Protein AF-A0A9D8S297-F1 (afdb_monomer)

Sequence (213 aa):
MMEKSSNSVKRVQWLDVAKFFGIFAIYLGHFADAAGWGHYFVFAFHVPLFFFISGCTEALNQDGILVSLYKKIKNIFIPYVVFAIAVIIVHTINTNAAQDTVKEYLLSAVQGAIRLQFFAGSLWFLTCLFVVSIVFTLIKKMKYKILILGVSLFFYTIAETYFNGDPMGIFNVDSAMYYLIYYALGYLLFEKIDLLLSHKGFFSRSVLILGGV

Nearest PDB structures (foldseek):
  7unh-assembly1_A  TM=2.473E-01  e=1.641E+00  synthetic construct
  8ub3-assembly1_A  TM=2.116E-01  e=9.170E+00  synthetic construct

Structure (mmCIF, N/CA/C/O backbone):
data_AF-A0A9D8S297-F1
#
_entry.id   AF-A0A9D8S297-F1
#
loop_
_atom_site.group_PDB
_atom_site.id
_atom_site.type_symbol
_atom_site.label_atom_id
_atom_site.label_alt_id
_atom_site.label_comp_id
_atom_site.label_asym_id
_atom_site.label_entity_id
_atom_site.label_seq_id
_atom_site.pdbx_PDB_ins_code
_atom_site.Cartn_x
_atom_site.Cartn_y
_atom_site.Cartn_z
_atom_site.occupancy
_atom_site.B_iso_or_equiv
_atom_site.auth_seq_id
_atom_site.auth_comp_id
_atom_site.auth_asym_id
_atom_site.auth_atom_id
_atom_site.pdbx_PDB_model_num
ATOM 1 N N . MET A 1 1 ? 1.965 -30.645 34.096 1.00 35.72 1 MET A N 1
ATOM 2 C CA . MET A 1 1 ? 2.674 -30.101 32.920 1.00 35.72 1 MET A CA 1
ATOM 3 C C . MET A 1 1 ? 1.606 -29.597 31.960 1.00 35.72 1 MET A C 1
ATOM 5 O O . MET A 1 1 ? 0.966 -30.410 31.315 1.00 35.72 1 MET A O 1
ATOM 9 N N . MET A 1 2 ? 1.284 -28.300 32.006 1.00 34.97 2 MET A N 1
ATOM 10 C CA . MET A 1 2 ? 0.240 -27.711 31.159 1.00 34.97 2 MET A CA 1
ATOM 11 C C . MET A 1 2 ? 0.782 -27.547 29.740 1.00 34.97 2 MET A C 1
ATOM 13 O O . MET A 1 2 ? 1.799 -26.890 29.522 1.00 34.97 2 MET A O 1
ATOM 17 N N . GLU A 1 3 ? 0.108 -28.195 28.801 1.00 38.41 3 GLU A N 1
ATOM 18 C CA . GLU A 1 3 ? 0.356 -28.133 27.371 1.00 38.41 3 GLU A CA 1
ATOM 19 C C . GLU A 1 3 ? 0.174 -26.684 26.891 1.00 38.41 3 GLU A C 1
ATOM 21 O O . GLU A 1 3 ? -0.903 -26.098 27.002 1.00 38.41 3 GLU A O 1
ATOM 26 N N . LYS A 1 4 ? 1.254 -26.065 26.400 1.00 38.75 4 LYS A N 1
ATOM 27 C CA . LYS A 1 4 ? 1.176 -24.790 25.681 1.00 38.75 4 LYS A CA 1
ATOM 28 C C . LYS A 1 4 ? 0.409 -25.055 24.388 1.00 38.75 4 LYS A C 1
ATOM 30 O O . LYS A 1 4 ? 1.002 -25.533 23.424 1.00 38.75 4 LYS A O 1
ATOM 35 N N . SER A 1 5 ? -0.883 -24.729 24.351 1.00 37.03 5 SER A N 1
ATOM 36 C CA . SER A 1 5 ? -1.628 -24.678 23.095 1.00 37.03 5 SER A CA 1
ATOM 37 C C . SER A 1 5 ? -0.897 -23.718 22.157 1.00 37.03 5 SER A C 1
ATOM 39 O O . SER A 1 5 ? -0.766 -22.527 22.455 1.00 37.03 5 SER A O 1
ATOM 41 N N . SER A 1 6 ? -0.372 -24.229 21.046 1.00 38.62 6 SER A N 1
ATOM 42 C CA . SER A 1 6 ? 0.218 -23.400 20.004 1.00 38.62 6 SER A CA 1
ATOM 43 C C . SER A 1 6 ? -0.816 -22.359 19.572 1.00 38.62 6 SER A C 1
ATOM 45 O O . SER A 1 6 ? -1.877 -22.729 19.066 1.00 38.62 6 SER A O 1
ATOM 47 N N . ASN A 1 7 ? -0.525 -21.071 19.768 1.00 41.38 7 ASN A N 1
ATOM 48 C CA . ASN A 1 7 ? -1.308 -19.970 19.205 1.00 41.38 7 ASN A CA 1
ATOM 49 C C . ASN A 1 7 ? -1.167 -20.010 17.674 1.00 41.38 7 ASN A C 1
ATOM 51 O O . ASN A 1 7 ? -0.379 -19.275 17.081 1.00 41.38 7 ASN A O 1
ATOM 55 N N . SER A 1 8 ? -1.890 -20.920 17.020 1.00 49.69 8 SER A N 1
ATOM 56 C CA . SER A 1 8 ? -2.061 -20.876 15.575 1.00 49.69 8 SER A CA 1
ATOM 57 C C . SER A 1 8 ? -2.940 -19.665 15.279 1.00 49.69 8 SER A C 1
ATOM 59 O O . SER A 1 8 ? -4.089 -19.592 15.716 1.00 49.69 8 SER A O 1
ATOM 61 N N . VAL A 1 9 ? -2.375 -18.659 14.610 1.00 60.34 9 VAL A N 1
ATOM 62 C CA . VAL A 1 9 ? -3.151 -17.514 14.131 1.00 60.34 9 VAL A CA 1
ATOM 63 C C . VAL A 1 9 ? -4.236 -18.073 13.219 1.00 60.34 9 VAL A C 1
ATOM 65 O O . VAL A 1 9 ? -3.944 -18.644 12.167 1.00 60.34 9 VAL A O 1
ATOM 68 N N . LYS A 1 10 ? -5.493 -17.972 13.654 1.00 74.50 10 LYS A N 1
ATOM 69 C CA . LYS A 1 10 ? -6.626 -18.530 12.922 1.00 74.50 10 LYS A CA 1
ATOM 70 C C . LYS A 1 10 ? -6.755 -17.799 11.587 1.00 74.50 10 LYS A C 1
ATOM 72 O O . LYS A 1 10 ? -6.928 -16.584 11.546 1.00 74.50 10 LYS A O 1
ATOM 77 N N . ARG A 1 11 ? -6.656 -18.548 10.489 1.00 84.19 11 ARG A N 1
ATOM 78 C CA . ARG A 1 11 ? -6.810 -18.026 9.127 1.00 84.19 11 ARG A CA 1
ATOM 79 C C . ARG A 1 11 ? -8.233 -17.499 8.923 1.00 84.19 11 ARG A C 1
ATOM 81 O O . ARG A 1 11 ? -9.200 -18.225 9.151 1.00 84.19 11 ARG A O 1
ATOM 88 N N . VAL A 1 12 ? -8.352 -16.255 8.467 1.00 92.25 12 VAL A N 1
ATOM 89 C CA . VAL A 1 12 ? -9.636 -15.585 8.220 1.00 92.25 12 VAL A CA 1
ATOM 90 C C . VAL A 1 12 ? -10.037 -15.777 6.757 1.00 92.25 12 VAL A C 1
ATOM 92 O O . VAL A 1 12 ? -9.491 -15.137 5.862 1.00 92.25 12 VAL A O 1
ATOM 95 N N . GLN A 1 13 ? -10.984 -16.685 6.507 1.00 92.50 13 GLN A N 1
ATOM 96 C CA . GLN A 1 13 ? -11.328 -17.144 5.153 1.00 92.50 13 GLN A CA 1
ATOM 97 C C . GLN A 1 13 ? -11.884 -16.037 4.247 1.00 92.50 13 GLN A C 1
ATOM 99 O O . GLN A 1 13 ? -11.535 -15.981 3.069 1.00 92.50 13 GLN A O 1
ATOM 104 N N . TRP A 1 14 ? -12.714 -15.133 4.775 1.00 94.25 14 TRP A N 1
ATOM 105 C CA . TRP A 1 14 ? -13.326 -14.080 3.959 1.00 94.25 14 TRP A CA 1
ATOM 106 C C . TRP A 1 14 ? -12.291 -13.087 3.409 1.00 94.25 14 TRP A C 1
ATOM 108 O O . TRP A 1 14 ? -12.481 -12.564 2.314 1.00 94.25 14 TRP A O 1
ATOM 118 N N . LEU A 1 15 ? -11.166 -12.880 4.110 1.00 95.50 15 LEU A N 1
ATOM 119 C CA . LEU A 1 15 ? -10.061 -12.065 3.598 1.00 95.50 15 LEU A CA 1
ATOM 120 C C . LEU A 1 15 ? -9.416 -12.707 2.368 1.00 95.50 15 LEU A C 1
ATOM 122 O O . LEU A 1 15 ? -9.018 -11.997 1.451 1.00 95.50 15 LEU A O 1
ATOM 126 N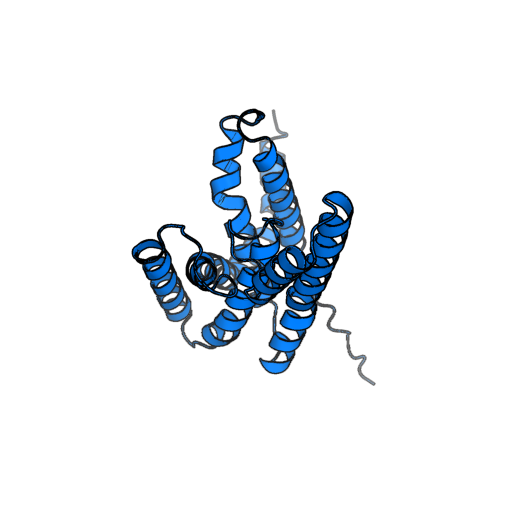 N . ASP A 1 16 ? -9.319 -14.034 2.321 1.00 94.88 16 ASP A N 1
ATOM 127 C CA . ASP A 1 16 ? -8.749 -14.730 1.165 1.00 94.88 16 ASP A CA 1
ATOM 128 C C . ASP A 1 16 ? -9.691 -14.698 -0.038 1.00 94.88 16 ASP A C 1
ATOM 130 O O . ASP A 1 16 ? -9.242 -14.481 -1.162 1.00 94.88 16 ASP A O 1
ATOM 134 N N . VAL A 1 17 ? -10.997 -14.823 0.203 1.00 95.69 17 VAL A N 1
ATOM 135 C CA . VAL A 1 17 ? -12.025 -14.630 -0.828 1.00 95.69 17 VAL A CA 1
ATOM 136 C C . VAL A 1 17 ? -11.983 -13.196 -1.371 1.00 95.69 17 VAL A C 1
ATOM 138 O O . VAL A 1 17 ? -11.984 -12.996 -2.583 1.00 95.69 17 VAL A O 1
ATOM 141 N N . ALA A 1 18 ? -11.864 -12.190 -0.500 1.00 95.88 18 ALA A N 1
ATOM 142 C CA . ALA A 1 18 ? -11.743 -10.794 -0.917 1.00 95.88 18 ALA A CA 1
ATOM 143 C C . ALA A 1 18 ? -10.474 -10.541 -1.751 1.00 95.88 18 ALA A C 1
ATOM 145 O O . ALA A 1 18 ? -10.539 -9.853 -2.768 1.00 95.88 18 ALA A O 1
ATOM 146 N N . LYS A 1 19 ? -9.331 -11.141 -1.380 1.00 95.44 19 LYS A N 1
ATOM 147 C CA . LYS A 1 19 ? -8.099 -11.084 -2.190 1.00 95.44 19 LYS A CA 1
ATOM 148 C C . LYS A 1 19 ? -8.298 -11.718 -3.559 1.00 95.44 19 LYS A C 1
ATOM 150 O O . LYS A 1 19 ? -7.855 -11.139 -4.543 1.00 95.44 19 LYS A O 1
ATOM 155 N N . PHE A 1 20 ? -8.959 -12.875 -3.633 1.00 96.12 20 PHE A N 1
ATOM 156 C CA . PHE A 1 20 ? -9.263 -13.524 -4.908 1.00 96.12 20 PHE A CA 1
ATOM 157 C C . PHE A 1 20 ? -10.062 -12.591 -5.826 1.00 96.12 20 PHE A C 1
ATOM 159 O O . PHE A 1 20 ? -9.645 -12.355 -6.958 1.00 96.12 20 PHE A O 1
ATOM 166 N N . PHE A 1 21 ? -11.142 -11.985 -5.322 1.00 95.00 21 PHE A N 1
ATOM 167 C CA . PHE A 1 21 ? -11.920 -11.017 -6.099 1.00 95.00 21 PHE A CA 1
ATOM 168 C C . PHE A 1 21 ? -11.116 -9.766 -6.467 1.00 95.00 21 PHE A C 1
ATOM 170 O O . PHE A 1 21 ? -11.266 -9.263 -7.575 1.00 95.00 21 PHE A O 1
ATOM 177 N N . GLY A 1 22 ? -10.225 -9.291 -5.593 1.00 95.00 22 GLY A N 1
ATOM 178 C CA . GLY A 1 22 ? -9.316 -8.187 -5.908 1.00 95.00 22 GLY A CA 1
ATOM 179 C C . GLY A 1 22 ? -8.333 -8.516 -7.036 1.00 95.00 22 GLY A C 1
ATOM 180 O O . GLY A 1 22 ? -8.126 -7.699 -7.929 1.00 95.00 22 GLY A O 1
ATOM 181 N N . ILE A 1 23 ? -7.760 -9.725 -7.044 1.00 94.88 23 ILE A N 1
ATOM 182 C CA . ILE A 1 23 ? -6.854 -10.182 -8.113 1.00 94.88 23 ILE A CA 1
ATOM 183 C C . ILE A 1 23 ? -7.634 -10.340 -9.420 1.00 94.88 23 ILE A C 1
ATOM 185 O O . ILE A 1 23 ? -7.175 -9.910 -10.476 1.00 94.88 23 ILE A O 1
ATOM 189 N N . PHE A 1 24 ? -8.836 -10.911 -9.349 1.00 93.31 24 PHE A N 1
ATOM 190 C CA . PHE A 1 24 ? -9.718 -11.026 -10.503 1.00 93.31 24 PHE A CA 1
ATOM 191 C C . PHE A 1 24 ? -10.111 -9.651 -11.066 1.00 93.31 24 PHE A C 1
ATOM 193 O O . PHE A 1 24 ? -10.115 -9.464 -12.279 1.00 93.31 24 PHE A O 1
ATOM 200 N N . ALA A 1 25 ? -10.359 -8.665 -10.203 1.00 93.88 25 ALA A N 1
ATOM 201 C CA . ALA A 1 25 ? -10.633 -7.288 -10.600 1.00 93.88 25 ALA A CA 1
ATOM 202 C C . ALA A 1 25 ? -9.440 -6.644 -11.335 1.00 93.88 25 ALA A C 1
ATOM 204 O O . ALA A 1 25 ? -9.649 -5.986 -12.350 1.00 93.88 25 ALA A O 1
ATOM 205 N N . ILE A 1 26 ? -8.196 -6.886 -10.894 1.00 92.44 26 ILE A N 1
ATOM 206 C CA . ILE A 1 26 ? -6.988 -6.463 -11.634 1.00 92.44 26 ILE A CA 1
ATOM 207 C C . ILE A 1 26 ? -6.961 -7.102 -13.024 1.00 92.44 26 ILE A C 1
ATOM 209 O O . ILE A 1 26 ? -6.764 -6.412 -14.022 1.00 92.44 26 ILE A O 1
ATOM 213 N N . TYR A 1 27 ? -7.179 -8.418 -13.091 1.00 91.31 27 TYR A N 1
ATOM 214 C CA . TYR A 1 27 ? -7.184 -9.155 -14.352 1.00 91.31 27 TYR A CA 1
ATOM 215 C C . TYR A 1 27 ? -8.225 -8.601 -15.332 1.00 91.31 27 TYR A C 1
ATOM 217 O O . TYR A 1 27 ? -7.882 -8.315 -16.475 1.00 91.31 27 TYR A O 1
ATOM 225 N N . LEU A 1 28 ? -9.460 -8.361 -14.872 1.00 90.69 28 LEU A N 1
ATOM 226 C CA . LEU A 1 28 ? -10.500 -7.701 -15.667 1.00 90.69 28 LEU A CA 1
ATOM 227 C C . LEU A 1 28 ? -10.098 -6.288 -16.099 1.00 90.69 28 LEU A C 1
ATOM 229 O O . LEU A 1 28 ? -10.354 -5.895 -17.234 1.00 90.69 28 LEU A O 1
ATOM 233 N N . GLY A 1 29 ? -9.437 -5.532 -15.222 1.00 87.06 29 GLY A N 1
ATOM 234 C CA . GLY A 1 29 ? -8.963 -4.187 -15.525 1.00 87.06 29 GLY A CA 1
ATOM 235 C C . GLY A 1 29 ? -8.004 -4.149 -16.718 1.00 87.06 29 GLY A C 1
ATOM 236 O O . GLY A 1 29 ? -8.065 -3.213 -17.516 1.00 87.06 29 GLY A O 1
ATOM 237 N N . HIS A 1 30 ? -7.177 -5.183 -16.891 1.00 89.50 30 HIS A N 1
ATOM 238 C CA . HIS A 1 30 ? -6.223 -5.288 -17.999 1.00 89.50 30 HIS A CA 1
ATOM 239 C C . HIS A 1 30 ? -6.855 -5.553 -19.372 1.00 89.50 30 HIS A C 1
ATOM 241 O O . HIS A 1 30 ? -6.165 -5.404 -20.377 1.00 89.50 30 HIS A O 1
ATOM 247 N N . PHE A 1 31 ? -8.149 -5.879 -19.445 1.00 90.31 31 PHE A N 1
ATOM 248 C CA . PHE A 1 31 ? -8.863 -5.933 -20.726 1.00 90.31 31 PHE A CA 1
ATOM 249 C C . PHE A 1 31 ? -9.184 -4.542 -21.289 1.00 90.31 31 PHE A C 1
ATOM 251 O O . PHE A 1 31 ? -9.594 -4.456 -22.445 1.00 90.31 31 PHE A O 1
ATOM 258 N N . ALA A 1 32 ? -8.978 -3.469 -20.510 1.00 88.19 32 ALA A N 1
ATOM 259 C CA . ALA A 1 32 ? -9.199 -2.086 -20.934 1.00 88.19 32 ALA A CA 1
ATOM 260 C C . ALA A 1 32 ? -10.553 -1.928 -21.656 1.00 88.19 32 ALA A C 1
ATOM 262 O O . ALA A 1 32 ? -11.582 -2.369 -21.137 1.00 88.19 32 ALA A O 1
ATOM 263 N N . ASP A 1 33 ? -10.555 -1.372 -22.866 1.00 87.50 33 ASP A N 1
ATOM 264 C CA . ASP A 1 33 ? -11.762 -1.132 -23.662 1.00 87.50 33 ASP A CA 1
ATOM 265 C C . ASP A 1 33 ? -12.579 -2.407 -23.931 1.00 87.50 33 ASP A C 1
ATOM 267 O O . ASP A 1 33 ? -13.807 -2.348 -24.003 1.00 87.50 33 ASP A O 1
ATOM 271 N N . ALA A 1 34 ? -11.938 -3.581 -24.006 1.00 91.06 34 ALA A N 1
ATOM 272 C CA . ALA A 1 34 ? -12.631 -4.851 -24.235 1.00 91.06 34 ALA A CA 1
ATOM 273 C C . ALA A 1 34 ? -13.527 -5.272 -23.054 1.00 91.06 34 ALA A C 1
ATOM 275 O O . ALA A 1 34 ? -14.453 -6.060 -23.242 1.00 91.06 34 ALA A O 1
ATOM 276 N N . ALA A 1 35 ? -13.293 -4.737 -21.850 1.00 85.88 35 ALA A N 1
ATOM 277 C CA . ALA A 1 35 ? -14.177 -4.930 -20.698 1.00 85.88 35 ALA A CA 1
ATOM 278 C C . ALA A 1 35 ? -15.305 -3.884 -20.610 1.00 85.88 35 ALA A C 1
ATOM 280 O O . ALA A 1 35 ? -16.178 -4.005 -19.744 1.00 85.88 35 ALA A O 1
ATOM 281 N N . GLY A 1 36 ? -15.305 -2.856 -21.469 1.00 90.38 36 GLY A N 1
ATOM 282 C CA . GLY A 1 36 ? -16.285 -1.769 -21.452 1.00 90.38 36 GLY A CA 1
ATOM 283 C C . GLY A 1 36 ? -16.448 -1.146 -20.059 1.00 90.38 36 GLY A C 1
ATOM 284 O O . GLY A 1 36 ? -15.473 -0.833 -19.378 1.00 90.38 36 GLY A O 1
ATOM 285 N N . TRP A 1 37 ? -17.694 -1.027 -19.587 1.00 87.94 37 TRP A N 1
ATOM 286 C CA . TRP A 1 37 ? -18.017 -0.523 -18.240 1.00 87.94 37 TRP A CA 1
ATOM 287 C C . TRP A 1 37 ? -17.342 -1.301 -17.101 1.00 87.94 37 TRP A C 1
ATOM 289 O O . TRP A 1 37 ? -17.092 -0.739 -16.032 1.00 87.94 37 TRP A O 1
ATOM 299 N N . GLY A 1 38 ? -17.015 -2.577 -17.328 1.00 85.88 38 GLY A N 1
ATOM 300 C CA . GLY A 1 38 ? -16.316 -3.415 -16.362 1.00 85.88 38 GLY A CA 1
ATOM 301 C C . GLY A 1 38 ? -14.940 -2.866 -15.990 1.00 85.88 38 GLY A C 1
ATOM 302 O O . GLY A 1 38 ? -14.580 -2.936 -14.819 1.00 85.88 38 GLY A O 1
ATOM 303 N N . HIS A 1 39 ? -14.216 -2.255 -16.937 1.00 86.38 39 HIS A N 1
ATOM 304 C CA . HIS A 1 39 ? -12.902 -1.653 -16.689 1.00 86.38 39 HIS A CA 1
ATOM 305 C C . HIS A 1 39 ? -12.981 -0.530 -15.649 1.00 86.38 39 HIS A C 1
ATOM 307 O O . HIS A 1 39 ? -12.307 -0.598 -14.622 1.00 86.38 39 HIS A O 1
ATOM 313 N N . TYR A 1 40 ? -13.850 0.464 -15.865 1.00 86.62 40 TYR A N 1
ATOM 314 C CA . TYR A 1 40 ? -14.003 1.601 -14.950 1.00 86.62 40 TYR A CA 1
ATOM 315 C C . TYR A 1 40 ? -14.466 1.165 -13.561 1.00 86.62 40 TYR A C 1
ATOM 317 O O . TYR A 1 40 ? -13.970 1.664 -12.551 1.00 86.62 40 TYR A O 1
ATOM 325 N N . PHE A 1 41 ? -15.382 0.195 -13.508 1.00 88.62 41 PHE A N 1
ATOM 326 C CA . PHE A 1 41 ? -15.871 -0.347 -12.250 1.00 88.62 41 PHE A CA 1
ATOM 327 C C . PHE A 1 41 ? -14.744 -0.987 -11.432 1.00 88.62 41 PHE A C 1
ATOM 329 O O . PHE A 1 41 ? -14.552 -0.625 -10.273 1.00 88.62 41 PHE A O 1
ATOM 336 N N . VAL A 1 42 ? -13.962 -1.901 -12.019 1.00 90.50 42 VAL A N 1
ATOM 337 C CA . VAL A 1 42 ? -12.881 -2.578 -11.282 1.00 90.50 42 VAL A CA 1
ATOM 338 C C . VAL A 1 42 ? -11.715 -1.642 -10.968 1.00 90.50 42 VAL A C 1
ATOM 340 O O . VAL A 1 42 ? -11.116 -1.752 -9.894 1.00 90.50 42 VAL A O 1
ATOM 343 N N . PHE A 1 43 ? -11.415 -0.674 -11.843 1.00 86.44 43 PHE A N 1
ATOM 344 C CA . PHE A 1 43 ? -10.380 0.335 -11.600 1.00 86.44 43 PHE A CA 1
ATOM 345 C C . PHE A 1 43 ? -10.674 1.230 -10.394 1.00 86.44 43 PHE A C 1
ATOM 347 O O . PHE A 1 43 ? -9.739 1.625 -9.702 1.00 86.44 43 PHE A O 1
ATOM 354 N N . ALA A 1 44 ? -11.950 1.461 -10.079 1.00 88.19 44 ALA A N 1
ATOM 355 C CA . ALA A 1 44 ? -12.348 2.309 -8.961 1.00 88.19 44 ALA A CA 1
ATOM 356 C C . ALA A 1 44 ? -11.978 1.745 -7.576 1.00 88.19 44 ALA A C 1
ATOM 358 O O . ALA A 1 44 ? -11.830 2.515 -6.630 1.00 88.19 44 ALA A O 1
ATOM 359 N N . PHE A 1 45 ? -11.844 0.420 -7.421 1.00 91.56 45 PHE A N 1
ATOM 360 C CA . PHE A 1 45 ? -11.696 -0.178 -6.086 1.00 91.56 45 PHE A CA 1
ATOM 361 C C . PHE A 1 45 ? -10.611 -1.245 -5.940 1.00 91.56 45 PHE A C 1
ATOM 363 O O . PHE A 1 45 ? -10.258 -1.545 -4.799 1.00 91.56 45 PHE A O 1
ATOM 370 N N . HIS A 1 46 ? -10.065 -1.828 -7.015 1.00 92.81 46 HIS A N 1
ATOM 371 C CA . HIS A 1 46 ? -9.154 -2.971 -6.861 1.00 92.81 46 HIS A CA 1
ATOM 372 C C . HIS A 1 46 ? -7.909 -2.631 -6.026 1.00 92.81 46 HIS A C 1
ATOM 374 O O . HIS A 1 46 ? -7.571 -3.392 -5.124 1.00 92.81 46 HIS A O 1
ATOM 380 N N . VAL A 1 47 ? -7.265 -1.475 -6.245 1.00 94.56 47 VAL A N 1
ATOM 381 C CA . VAL A 1 47 ? -6.122 -1.042 -5.420 1.00 94.56 47 VAL A CA 1
ATOM 382 C C . VAL A 1 47 ? -6.553 -0.687 -3.989 1.00 94.56 47 VAL A C 1
ATOM 384 O O . VAL A 1 47 ? -5.995 -1.281 -3.059 1.00 94.56 47 VAL A O 1
ATOM 387 N N . PRO A 1 48 ? -7.554 0.197 -3.760 1.00 96.50 48 PRO A N 1
ATOM 388 C CA . PRO A 1 48 ? -8.077 0.467 -2.417 1.00 96.50 48 PRO A CA 1
ATOM 389 C C . PRO A 1 48 ? -8.422 -0.790 -1.607 1.00 96.50 48 PRO A C 1
ATOM 391 O O . PRO A 1 48 ? -8.144 -0.850 -0.408 1.00 96.50 48 PRO A O 1
ATOM 394 N N . LEU A 1 49 ? -8.973 -1.820 -2.258 1.00 97.44 49 LEU A N 1
ATOM 395 C CA . LEU A 1 49 ? -9.336 -3.086 -1.630 1.00 97.44 49 LEU A CA 1
ATOM 396 C C . LEU A 1 49 ? -8.123 -3.800 -1.018 1.00 97.44 49 LEU A C 1
ATOM 398 O O . LEU A 1 49 ? -8.214 -4.289 0.106 1.00 97.44 49 LEU A O 1
ATOM 402 N N . PHE A 1 50 ? -6.972 -3.841 -1.695 1.00 97.88 50 PHE A N 1
ATOM 403 C CA . PHE A 1 50 ? -5.779 -4.478 -1.125 1.00 97.88 50 PHE A CA 1
ATOM 404 C C . PHE A 1 50 ? -5.202 -3.702 0.062 1.00 97.88 50 PHE A C 1
ATOM 406 O O . PHE A 1 50 ? -4.734 -4.324 1.021 1.00 97.88 50 PHE A O 1
ATOM 413 N N . PHE A 1 51 ? -5.274 -2.368 0.049 1.00 98.38 51 PHE A N 1
ATOM 414 C CA . PHE A 1 51 ? -4.910 -1.558 1.216 1.00 98.38 51 PHE A CA 1
ATOM 415 C C . PHE A 1 51 ? -5.861 -1.813 2.385 1.00 98.38 51 PHE A C 1
ATOM 417 O O . PHE A 1 51 ? -5.401 -2.035 3.504 1.00 98.38 51 PHE A O 1
ATOM 424 N N . PHE A 1 52 ? -7.167 -1.884 2.121 1.00 98.56 52 PHE A N 1
ATOM 425 C CA . PHE A 1 52 ? -8.175 -2.241 3.115 1.00 98.56 52 PHE A CA 1
ATOM 426 C C . PHE A 1 52 ? -7.924 -3.626 3.727 1.00 98.56 52 PHE A C 1
ATOM 428 O O . PHE A 1 52 ? -7.825 -3.760 4.946 1.00 98.56 52 PHE A O 1
ATOM 435 N N . ILE A 1 53 ? -7.731 -4.655 2.897 1.00 98.00 53 ILE A N 1
ATOM 436 C CA . ILE A 1 53 ? -7.418 -6.020 3.348 1.00 98.00 53 ILE A CA 1
ATOM 437 C C . ILE A 1 53 ? -6.130 -6.035 4.180 1.00 98.00 53 ILE A C 1
ATOM 439 O O . ILE A 1 53 ? -6.071 -6.702 5.213 1.00 98.00 53 ILE A O 1
ATOM 443 N N . SER A 1 54 ? -5.105 -5.284 3.771 1.00 98.00 54 SER A N 1
ATOM 444 C CA . SER A 1 54 ? -3.855 -5.170 4.532 1.00 98.00 54 SER A CA 1
ATOM 445 C C . SER A 1 54 ? -4.086 -4.520 5.901 1.00 98.00 54 SER A C 1
ATOM 447 O O . SER A 1 54 ? -3.587 -5.018 6.911 1.00 98.00 54 SER A O 1
ATOM 449 N N . GLY A 1 55 ? -4.935 -3.493 5.967 1.00 97.88 55 GLY A N 1
ATOM 450 C CA . GLY A 1 55 ? -5.435 -2.917 7.214 1.00 97.88 55 GLY A CA 1
ATOM 451 C C . GLY A 1 55 ? -6.130 -3.934 8.117 1.00 97.88 55 GLY A C 1
ATOM 452 O O . GLY A 1 55 ? -5.837 -4.004 9.310 1.00 97.88 55 GLY A O 1
ATOM 453 N N . CYS A 1 56 ? -6.987 -4.789 7.553 1.00 97.81 56 CYS A N 1
ATOM 454 C CA . CYS A 1 56 ? -7.611 -5.884 8.297 1.00 97.81 56 CYS A CA 1
ATOM 455 C C . CYS A 1 56 ? -6.571 -6.858 8.868 1.00 97.81 56 CYS A C 1
ATOM 457 O O . CYS A 1 56 ? -6.664 -7.254 10.028 1.00 97.81 56 CYS A O 1
ATOM 459 N N . THR A 1 57 ? -5.539 -7.213 8.095 1.00 95.75 57 THR A N 1
ATOM 460 C CA . THR A 1 57 ? -4.452 -8.064 8.610 1.00 95.75 57 THR A CA 1
ATOM 461 C C . THR A 1 57 ? -3.622 -7.374 9.693 1.00 95.75 57 THR A C 1
ATOM 463 O O . THR A 1 57 ? -3.139 -8.037 10.607 1.00 95.75 57 THR A O 1
ATOM 466 N N . GLU A 1 58 ? -3.504 -6.045 9.650 1.00 95.88 58 GLU A N 1
ATOM 467 C CA . GLU A 1 58 ? -2.855 -5.271 10.709 1.00 95.88 58 GLU A CA 1
ATOM 468 C C . GLU A 1 58 ? -3.655 -5.287 12.016 1.00 95.88 58 GLU A C 1
ATOM 470 O O . GLU A 1 58 ? -3.058 -5.221 13.088 1.00 95.88 58 GLU A O 1
ATOM 475 N N . ALA A 1 59 ? -4.986 -5.399 11.960 1.00 95.19 59 ALA A N 1
ATOM 476 C CA . ALA A 1 59 ? -5.821 -5.508 13.160 1.00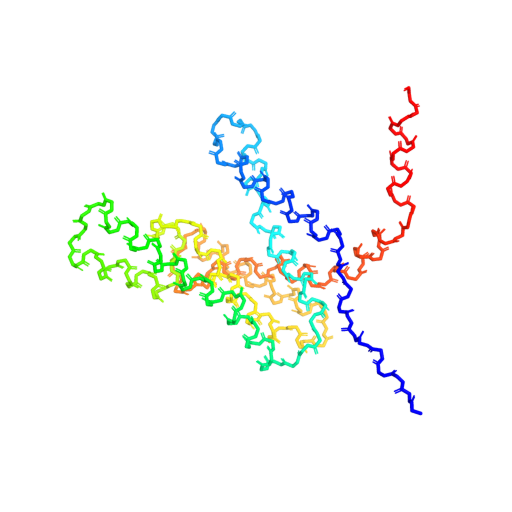 95.19 59 ALA A CA 1
ATOM 477 C C . ALA A 1 59 ? -5.563 -6.811 13.932 1.00 95.19 59 ALA A C 1
ATOM 479 O O . ALA A 1 59 ? -5.670 -6.844 15.154 1.00 95.19 59 ALA A O 1
ATOM 480 N N . LEU A 1 60 ? -5.150 -7.863 13.223 1.00 92.94 60 LEU A N 1
ATOM 481 C CA . LEU A 1 60 ? -4.735 -9.141 13.804 1.00 92.94 60 LEU A CA 1
ATOM 482 C C . LEU A 1 60 ? -3.291 -9.120 14.333 1.00 92.94 60 LEU A C 1
ATOM 484 O O . LEU A 1 60 ? -2.867 -10.055 15.014 1.00 92.94 60 LEU A O 1
ATOM 488 N N . ASN A 1 61 ? -2.514 -8.083 14.012 1.00 91.69 61 ASN A N 1
ATOM 489 C CA . ASN A 1 61 ? -1.109 -7.991 14.380 1.00 91.69 61 ASN A CA 1
ATOM 490 C C . ASN A 1 61 ? -0.937 -7.533 15.836 1.00 91.69 61 ASN A C 1
ATOM 492 O O . ASN A 1 61 ? -1.092 -6.351 16.154 1.00 91.69 61 ASN A O 1
ATOM 496 N N . GLN A 1 62 ? -0.544 -8.471 16.696 1.00 88.81 62 GLN A N 1
ATOM 497 C CA . GLN A 1 62 ? -0.262 -8.242 18.118 1.00 88.81 62 GLN A CA 1
ATOM 498 C C . GLN A 1 62 ? 1.227 -8.001 18.414 1.00 88.81 62 GLN A C 1
ATOM 500 O O . GLN A 1 62 ? 1.616 -7.859 19.572 1.00 88.81 62 GLN A O 1
ATOM 505 N N . ASP A 1 63 ? 2.078 -7.962 17.387 1.00 90.62 63 ASP A N 1
ATOM 506 C CA . ASP A 1 63 ? 3.513 -7.801 17.574 1.00 90.62 63 ASP A CA 1
ATOM 507 C C . ASP A 1 63 ? 3.890 -6.383 18.033 1.00 90.62 63 ASP A C 1
ATOM 509 O O . ASP A 1 63 ? 3.288 -5.377 17.637 1.00 90.62 63 ASP A O 1
ATOM 513 N N . GLY A 1 64 ? 4.983 -6.286 18.796 1.00 90.88 64 GLY A N 1
ATOM 514 C CA . GLY A 1 64 ? 5.658 -5.012 19.052 1.00 90.88 64 GLY A CA 1
ATOM 515 C C . GLY A 1 64 ? 6.236 -4.392 17.769 1.00 90.88 64 GLY A C 1
ATOM 516 O O . GLY A 1 64 ? 6.432 -5.074 16.763 1.00 90.88 64 GLY A O 1
ATOM 517 N N . ILE A 1 65 ? 6.565 -3.094 17.807 1.00 90.94 65 ILE A N 1
ATOM 518 C CA . ILE A 1 65 ? 6.995 -2.322 16.621 1.00 90.94 65 ILE A CA 1
ATOM 519 C C . ILE A 1 65 ? 8.159 -2.979 15.882 1.00 90.94 65 ILE A C 1
ATOM 521 O O . ILE A 1 65 ? 8.094 -3.111 14.668 1.00 90.94 65 ILE A O 1
ATOM 525 N N . LEU A 1 66 ? 9.216 -3.381 16.597 1.00 93.50 66 LEU A N 1
ATOM 526 C CA . LEU A 1 66 ? 10.427 -3.920 15.970 1.00 93.50 66 LEU A CA 1
ATOM 527 C C . LEU A 1 66 ? 10.140 -5.228 15.226 1.00 93.50 66 LEU A C 1
ATOM 529 O O . LEU A 1 66 ? 10.578 -5.407 14.092 1.00 93.50 66 LEU A O 1
ATOM 533 N N . VAL A 1 67 ? 9.345 -6.112 15.832 1.00 94.69 67 VAL A N 1
ATOM 534 C CA . VAL A 1 67 ? 8.938 -7.385 15.220 1.00 94.69 67 VAL A CA 1
ATOM 535 C C . VAL A 1 67 ? 8.011 -7.135 14.029 1.00 94.69 67 VAL A C 1
ATOM 537 O O . VAL A 1 67 ? 8.205 -7.724 12.966 1.00 94.69 67 VAL A O 1
ATOM 540 N N . SER A 1 68 ? 7.053 -6.216 14.174 1.00 93.25 68 SER A N 1
ATOM 541 C CA . SER A 1 68 ? 6.157 -5.795 13.093 1.00 93.25 68 SER A CA 1
ATOM 542 C C . SER A 1 68 ? 6.936 -5.221 11.901 1.00 93.25 68 SER A C 1
ATOM 544 O O . SER A 1 68 ? 6.715 -5.619 10.757 1.00 93.25 68 SER A O 1
ATOM 546 N N . LEU A 1 69 ? 7.906 -4.339 12.164 1.00 94.94 69 LEU A N 1
ATOM 547 C CA . LEU A 1 69 ? 8.766 -3.733 11.150 1.00 94.94 69 LEU A CA 1
ATOM 548 C C . LEU A 1 69 ? 9.610 -4.790 10.434 1.00 94.94 69 LEU A C 1
ATOM 550 O O . LEU A 1 69 ? 9.637 -4.820 9.205 1.00 94.94 69 LEU A O 1
ATOM 554 N N . TYR A 1 70 ? 10.234 -5.701 11.183 1.00 96.38 70 TYR A N 1
ATOM 555 C CA . TYR A 1 70 ? 10.994 -6.809 10.608 1.00 96.38 70 TYR A CA 1
ATOM 556 C C . TYR A 1 70 ? 10.128 -7.676 9.684 1.00 96.38 70 TYR A C 1
ATOM 558 O O . TYR A 1 70 ? 10.534 -7.986 8.563 1.00 96.38 70 TYR A O 1
ATOM 566 N N . LYS A 1 71 ? 8.903 -8.020 10.105 1.00 94.94 71 LYS A N 1
ATOM 567 C CA . LYS A 1 71 ? 7.961 -8.781 9.271 1.00 94.94 71 LYS A CA 1
ATOM 568 C C . LYS A 1 71 ? 7.574 -8.021 8.001 1.00 94.94 71 LYS A C 1
ATOM 570 O O . LYS A 1 71 ? 7.496 -8.642 6.948 1.00 94.94 71 LYS A O 1
ATOM 575 N N . LYS A 1 72 ? 7.372 -6.701 8.060 1.00 95.94 72 LYS A N 1
ATOM 576 C CA . LYS A 1 72 ? 7.067 -5.868 6.879 1.00 95.94 72 LYS A CA 1
ATOM 577 C C . LYS A 1 72 ? 8.242 -5.803 5.909 1.00 95.94 72 LYS A C 1
ATOM 579 O O . LYS A 1 72 ? 8.044 -5.965 4.710 1.00 95.94 72 LYS A O 1
ATOM 584 N N . ILE A 1 73 ? 9.466 -5.652 6.417 1.00 97.31 73 ILE A N 1
ATOM 585 C CA . ILE A 1 73 ? 10.676 -5.727 5.589 1.00 97.31 73 ILE A CA 1
ATOM 586 C C . ILE A 1 73 ? 10.739 -7.094 4.904 1.00 97.31 73 ILE A C 1
ATOM 588 O O . ILE A 1 73 ? 10.830 -7.172 3.683 1.00 97.31 73 ILE A O 1
ATOM 592 N N . LYS A 1 74 ? 10.611 -8.179 5.673 1.00 97.56 74 LYS A N 1
ATOM 593 C CA . LYS A 1 74 ? 10.717 -9.545 5.153 1.00 97.56 74 LYS A CA 1
ATOM 594 C C . LYS A 1 74 ? 9.621 -9.905 4.148 1.00 97.56 74 LYS A C 1
ATOM 596 O O . LYS A 1 74 ? 9.910 -10.563 3.157 1.00 97.56 74 LYS A O 1
ATOM 601 N N . ASN A 1 75 ? 8.379 -9.507 4.410 1.00 95.50 75 ASN A N 1
ATOM 602 C CA . ASN A 1 75 ? 7.216 -9.970 3.652 1.00 95.50 75 ASN A CA 1
ATOM 603 C C . ASN A 1 75 ? 6.772 -9.000 2.548 1.00 95.50 75 ASN A C 1
ATOM 605 O O . ASN A 1 75 ? 5.942 -9.383 1.731 1.00 95.50 75 ASN A O 1
ATOM 609 N N . ILE A 1 76 ? 7.281 -7.762 2.527 1.00 97.44 76 ILE A N 1
ATOM 610 C CA . ILE A 1 76 ? 6.903 -6.743 1.533 1.00 97.44 76 ILE A CA 1
ATOM 611 C C . ILE A 1 76 ? 8.147 -6.203 0.825 1.00 97.44 76 ILE A C 1
ATOM 613 O O . ILE A 1 76 ? 8.264 -6.327 -0.392 1.00 97.44 76 ILE A O 1
ATOM 617 N N . PHE A 1 77 ? 9.103 -5.652 1.578 1.00 97.19 77 PHE A N 1
ATOM 618 C CA . PHE A 1 77 ? 10.264 -4.973 0.994 1.00 97.19 77 PHE A CA 1
ATOM 619 C C . PHE A 1 77 ? 11.242 -5.933 0.304 1.00 97.19 77 PHE A C 1
ATOM 621 O O . PHE A 1 77 ? 11.681 -5.665 -0.809 1.00 97.19 77 PHE A O 1
ATOM 628 N N . ILE A 1 78 ? 11.565 -7.072 0.925 1.00 97.75 78 ILE A N 1
ATOM 629 C CA . ILE A 1 78 ? 12.438 -8.080 0.305 1.00 97.75 78 ILE A CA 1
ATOM 630 C C . ILE A 1 78 ? 11.814 -8.615 -0.998 1.00 97.75 78 ILE A C 1
ATOM 632 O O . ILE A 1 78 ? 12.505 -8.581 -2.016 1.00 97.75 78 ILE A O 1
ATOM 636 N N . PRO A 1 79 ? 10.532 -9.040 -1.033 1.00 97.75 79 PRO A N 1
ATOM 637 C CA . PRO A 1 79 ? 9.870 -9.401 -2.284 1.00 97.75 79 PRO A CA 1
ATOM 638 C C . PRO A 1 79 ? 9.936 -8.303 -3.344 1.00 97.75 79 PRO A C 1
ATOM 640 O O . PRO A 1 79 ? 10.249 -8.605 -4.491 1.00 97.75 79 PRO A O 1
ATOM 643 N N . TYR A 1 80 ? 9.713 -7.039 -2.969 1.00 97.88 80 TYR A N 1
ATOM 644 C CA . TYR A 1 80 ? 9.868 -5.909 -3.884 1.00 97.88 80 TYR A CA 1
ATOM 645 C C . TYR A 1 80 ? 11.259 -5.873 -4.527 1.00 97.88 80 TYR A C 1
ATOM 647 O O . TYR A 1 80 ? 11.355 -5.845 -5.752 1.00 97.88 80 TYR A O 1
ATOM 655 N N . VAL A 1 81 ? 12.326 -5.928 -3.724 1.00 97.81 81 VAL A N 1
ATOM 656 C CA . VAL A 1 81 ? 13.708 -5.893 -4.230 1.00 97.81 81 VAL A CA 1
ATOM 657 C C . VAL A 1 81 ? 13.979 -7.075 -5.162 1.00 97.81 81 VAL A C 1
ATOM 659 O O . VAL A 1 81 ? 14.544 -6.890 -6.237 1.00 97.81 81 VAL A O 1
ATOM 662 N N . VAL A 1 82 ? 13.536 -8.281 -4.790 1.00 98.06 82 VAL A N 1
ATOM 663 C CA . VAL A 1 82 ? 13.705 -9.488 -5.613 1.00 98.06 82 VAL A CA 1
ATOM 664 C C . VAL A 1 82 ? 13.004 -9.336 -6.964 1.00 98.06 82 VAL A C 1
ATOM 666 O O . VAL A 1 82 ? 13.628 -9.572 -7.998 1.00 98.06 82 VAL A O 1
ATOM 669 N N . PHE A 1 83 ? 11.738 -8.909 -6.982 1.00 97.62 83 PHE A N 1
ATOM 670 C CA . PHE A 1 83 ? 10.996 -8.726 -8.231 1.00 97.62 83 PHE A CA 1
ATOM 671 C C . PHE A 1 83 ? 11.540 -7.572 -9.074 1.00 97.62 83 PHE A C 1
ATOM 673 O O . PHE A 1 83 ? 11.611 -7.710 -10.293 1.00 97.62 83 PHE A O 1
ATOM 680 N N . ALA A 1 84 ? 11.969 -6.470 -8.454 1.00 97.38 84 ALA A N 1
ATOM 681 C CA . ALA A 1 84 ? 12.591 -5.354 -9.158 1.00 97.38 84 ALA A CA 1
ATOM 682 C C . ALA A 1 84 ? 13.869 -5.805 -9.877 1.00 97.38 84 ALA A C 1
ATOM 684 O O . ALA A 1 84 ? 14.000 -5.589 -11.078 1.00 97.38 84 ALA A O 1
ATOM 685 N N . ILE A 1 85 ? 14.769 -6.507 -9.180 1.00 97.69 85 ILE A N 1
ATOM 686 C CA . ILE A 1 85 ? 16.002 -7.036 -9.779 1.00 97.69 85 ILE A CA 1
ATOM 687 C C . ILE A 1 85 ? 15.679 -8.047 -10.884 1.00 97.69 85 ILE A C 1
ATOM 689 O O . ILE A 1 85 ? 16.233 -7.948 -11.976 1.00 97.69 85 ILE A O 1
ATOM 693 N N . ALA A 1 86 ? 14.767 -8.991 -10.637 1.00 97.56 86 ALA A N 1
ATOM 694 C CA . ALA A 1 86 ? 14.394 -10.001 -11.626 1.00 97.56 86 ALA A CA 1
ATOM 695 C C . ALA A 1 86 ? 13.851 -9.368 -12.916 1.00 97.56 86 ALA A C 1
ATOM 697 O O . ALA A 1 86 ? 14.269 -9.737 -14.013 1.00 97.56 86 ALA A O 1
ATOM 698 N N . VAL A 1 87 ? 12.962 -8.380 -12.792 1.00 96.31 87 VAL A N 1
ATOM 699 C CA . VAL A 1 87 ? 12.381 -7.683 -13.943 1.00 96.31 87 VAL A CA 1
ATOM 700 C C . VAL A 1 87 ? 13.417 -6.815 -14.6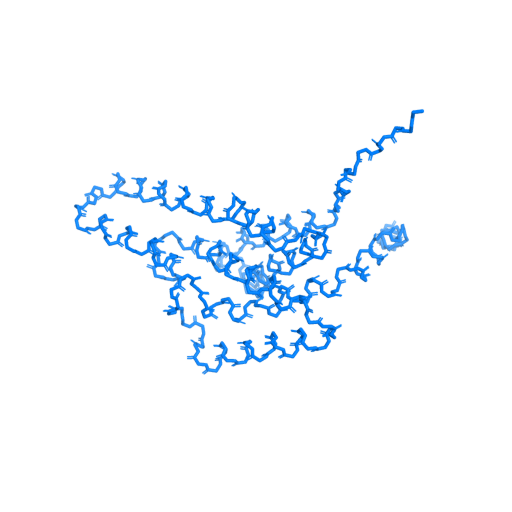61 1.00 96.31 87 VAL A C 1
ATOM 702 O O . VAL A 1 87 ? 13.423 -6.801 -15.888 1.00 96.31 87 VAL A O 1
ATOM 705 N N . ILE A 1 88 ? 14.341 -6.166 -13.942 1.00 97.00 88 ILE A N 1
ATOM 706 C CA . ILE A 1 88 ? 15.465 -5.443 -14.558 1.00 97.00 88 ILE A CA 1
ATOM 707 C C . ILE A 1 88 ? 16.347 -6.394 -15.367 1.00 97.00 88 ILE A C 1
ATOM 709 O O . ILE A 1 88 ? 16.672 -6.076 -16.508 1.00 97.00 88 ILE A O 1
ATOM 713 N N . ILE A 1 89 ? 16.697 -7.565 -14.827 1.00 97.25 89 ILE A N 1
ATOM 714 C CA . ILE A 1 89 ? 17.515 -8.565 -15.532 1.00 97.25 89 ILE A CA 1
ATOM 715 C C . ILE A 1 89 ? 16.811 -9.022 -16.812 1.00 97.25 89 ILE A C 1
ATOM 717 O O . ILE A 1 89 ? 17.392 -8.946 -17.893 1.00 97.25 89 ILE A O 1
ATOM 721 N N . VAL A 1 90 ? 15.552 -9.455 -16.705 1.00 96.88 90 VAL A N 1
ATOM 722 C CA . VAL A 1 90 ? 14.775 -9.937 -17.856 1.00 96.88 90 VAL A CA 1
ATOM 723 C C . VAL A 1 90 ? 14.622 -8.842 -18.910 1.00 96.88 90 VAL A C 1
ATOM 725 O O . VAL A 1 90 ? 14.827 -9.098 -20.094 1.00 96.88 90 VAL A O 1
ATOM 728 N N . HIS A 1 91 ? 14.302 -7.615 -18.497 1.00 95.62 91 HIS A N 1
ATOM 729 C CA . HIS A 1 91 ? 14.136 -6.500 -19.423 1.00 95.62 91 HIS A CA 1
ATOM 730 C C . HIS A 1 91 ? 15.452 -6.136 -20.117 1.00 95.62 91 HIS A C 1
ATOM 732 O O . HIS A 1 91 ? 15.459 -5.988 -21.333 1.00 95.62 91 HIS A O 1
ATOM 738 N N . THR A 1 92 ? 16.564 -6.096 -19.376 1.00 96.62 92 THR A N 1
ATOM 739 C CA . THR A 1 92 ? 17.909 -5.827 -19.914 1.00 96.62 92 THR A CA 1
ATOM 740 C C . THR A 1 92 ? 18.303 -6.838 -20.989 1.00 96.62 92 THR A C 1
ATOM 742 O O . THR A 1 92 ? 18.807 -6.443 -22.037 1.00 96.62 92 THR A O 1
ATOM 745 N N . ILE A 1 93 ? 18.049 -8.132 -20.753 1.00 96.75 93 ILE A N 1
ATOM 746 C CA . ILE A 1 93 ? 18.329 -9.200 -21.725 1.00 96.75 93 ILE A CA 1
ATOM 747 C C . ILE A 1 93 ? 17.439 -9.046 -22.964 1.00 96.75 93 ILE A C 1
ATOM 749 O O . ILE A 1 93 ? 17.929 -9.117 -24.086 1.00 96.75 93 ILE A O 1
ATOM 753 N N . ASN A 1 94 ? 16.140 -8.804 -22.772 1.00 96.25 94 ASN A N 1
ATOM 754 C CA . ASN A 1 94 ? 15.184 -8.712 -23.876 1.00 96.25 94 ASN A CA 1
ATOM 755 C C . ASN A 1 94 ? 15.423 -7.501 -24.787 1.00 96.25 94 ASN A C 1
ATOM 757 O O . ASN A 1 94 ? 15.134 -7.575 -25.979 1.00 96.25 94 ASN A O 1
ATOM 761 N N . THR A 1 95 ? 15.920 -6.388 -24.243 1.00 95.56 95 THR A N 1
ATOM 762 C CA . THR A 1 95 ? 16.149 -5.150 -25.004 1.00 95.56 95 THR A CA 1
ATOM 763 C C . THR A 1 95 ? 17.608 -4.936 -25.399 1.00 95.56 95 THR A C 1
ATOM 765 O O . THR A 1 95 ? 17.894 -3.977 -26.111 1.00 95.56 95 THR A O 1
ATOM 768 N N . ASN A 1 96 ? 18.529 -5.811 -24.970 1.00 95.44 96 ASN A N 1
ATOM 769 C CA . ASN A 1 96 ? 19.978 -5.594 -25.064 1.00 95.44 96 ASN A CA 1
ATOM 770 C C . ASN A 1 96 ? 20.386 -4.202 -24.544 1.00 95.44 96 ASN A C 1
ATOM 772 O O . ASN A 1 96 ? 21.150 -3.481 -25.188 1.00 95.44 96 ASN A O 1
ATOM 776 N N . ALA A 1 97 ? 19.831 -3.803 -23.394 1.00 94.56 97 ALA A N 1
ATOM 777 C CA . ALA A 1 97 ? 20.013 -2.458 -22.855 1.00 94.56 97 ALA A CA 1
ATOM 778 C C . ALA A 1 97 ? 21.493 -2.140 -22.572 1.00 94.56 97 ALA A C 1
ATOM 780 O O . ALA A 1 97 ? 22.244 -2.962 -22.041 1.00 94.56 97 ALA A O 1
ATOM 781 N N . ALA A 1 98 ? 21.899 -0.909 -22.891 1.00 96.00 98 ALA A N 1
ATOM 782 C CA . ALA A 1 98 ? 23.232 -0.406 -22.583 1.00 96.00 98 ALA A CA 1
ATOM 783 C C . ALA A 1 98 ? 23.434 -0.239 -21.067 1.00 96.00 98 ALA A C 1
ATOM 785 O O . ALA A 1 98 ? 22.480 -0.091 -20.301 1.00 96.00 98 ALA A O 1
ATOM 786 N N . GLN A 1 99 ? 24.696 -0.202 -20.629 1.00 94.19 99 GLN A N 1
ATOM 787 C CA . GLN A 1 99 ? 25.038 -0.103 -19.204 1.00 94.19 99 GLN A CA 1
ATOM 788 C C . GLN A 1 99 ? 24.425 1.125 -18.519 1.00 94.19 99 GLN A C 1
ATOM 790 O O . GLN A 1 99 ? 23.998 1.025 -17.370 1.00 94.19 99 GLN A O 1
ATOM 795 N N . ASP A 1 100 ? 24.363 2.269 -19.200 1.00 95.69 100 ASP A N 1
ATOM 796 C CA . ASP A 1 100 ? 23.806 3.491 -18.615 1.00 95.69 100 ASP A CA 1
ATOM 797 C C . ASP A 1 100 ? 22.291 3.388 -18.410 1.00 95.69 100 ASP A C 1
ATOM 799 O O . ASP A 1 100 ? 21.796 3.730 -17.339 1.00 95.69 100 ASP A O 1
ATOM 803 N N . THR A 1 101 ? 21.572 2.769 -19.346 1.00 95.12 101 THR A N 1
ATOM 804 C CA . THR A 1 101 ? 20.144 2.462 -19.195 1.00 95.12 101 THR A CA 1
ATOM 805 C C . THR A 1 101 ? 19.886 1.515 -18.016 1.00 95.12 101 THR A C 1
ATOM 807 O O . THR A 1 101 ? 18.943 1.699 -17.249 1.00 95.12 101 THR A O 1
ATOM 810 N N . VAL A 1 102 ? 20.757 0.523 -17.795 1.00 95.69 102 VAL A N 1
ATOM 811 C CA . VAL A 1 102 ? 20.649 -0.367 -16.625 1.00 95.69 102 VAL A CA 1
ATOM 812 C C . VAL A 1 102 ? 20.835 0.407 -15.315 1.00 95.69 102 VAL A C 1
ATOM 814 O O . VAL A 1 102 ? 20.122 0.144 -14.344 1.00 95.69 102 VAL A O 1
ATOM 817 N N . LYS A 1 103 ? 21.752 1.385 -15.270 1.00 96.31 103 LYS A N 1
ATOM 818 C CA . LYS A 1 103 ? 21.918 2.258 -14.093 1.00 96.31 103 LYS A CA 1
ATOM 819 C C . LYS A 1 103 ? 20.661 3.080 -13.827 1.00 96.31 103 LYS A C 1
ATOM 821 O O . LYS A 1 103 ? 20.278 3.205 -12.667 1.00 96.31 103 LYS A O 1
ATOM 826 N N . GLU A 1 104 ? 20.008 3.595 -14.867 1.00 95.12 104 GLU A N 1
ATOM 827 C CA . GLU A 1 104 ? 18.735 4.315 -14.738 1.00 95.12 104 GLU A CA 1
ATOM 828 C C . GLU A 1 104 ? 17.647 3.413 -14.146 1.00 95.12 104 GLU A C 1
ATOM 830 O O . GLU A 1 104 ? 17.005 3.790 -13.168 1.00 95.12 104 GLU A O 1
ATOM 835 N N . TYR A 1 105 ? 17.504 2.179 -14.640 1.00 95.38 105 TYR A N 1
ATOM 836 C CA . TYR A 1 105 ? 16.555 1.214 -14.077 1.00 95.38 105 TYR A CA 1
ATOM 837 C C . TYR A 1 105 ? 16.827 0.909 -12.601 1.00 95.38 105 TYR A C 1
ATOM 839 O O . TYR A 1 105 ? 15.897 0.859 -11.791 1.00 95.38 105 TYR A O 1
ATOM 847 N N . LEU A 1 106 ? 18.097 0.719 -12.233 1.00 96.31 106 LEU A N 1
ATOM 848 C CA . LEU A 1 106 ? 18.497 0.501 -10.844 1.00 96.31 106 LEU A CA 1
ATOM 849 C C . LEU A 1 106 ? 18.194 1.724 -9.977 1.00 96.31 106 LEU A C 1
ATOM 851 O O . LEU A 1 106 ? 17.677 1.566 -8.873 1.00 96.31 106 LEU A O 1
ATOM 855 N N . LEU A 1 107 ? 18.461 2.934 -10.472 1.00 95.25 107 LEU A N 1
ATOM 856 C CA . LEU A 1 107 ? 18.151 4.172 -9.763 1.00 95.25 107 LEU A CA 1
ATOM 857 C C . LEU A 1 107 ? 16.643 4.314 -9.536 1.00 95.25 107 LEU A C 1
ATOM 859 O O . LEU A 1 107 ? 16.225 4.562 -8.405 1.00 95.25 107 LEU A O 1
ATOM 863 N N . SER A 1 108 ? 15.820 4.073 -10.558 1.00 94.31 108 SER A N 1
ATOM 864 C CA . SER A 1 108 ? 14.361 4.097 -10.422 1.00 94.31 108 SER A CA 1
ATOM 865 C C . SER A 1 108 ? 13.849 3.035 -9.441 1.00 94.31 108 SER A C 1
ATOM 867 O O . SER A 1 108 ? 12.920 3.296 -8.674 1.00 94.31 108 SER A O 1
ATOM 869 N N . ALA A 1 109 ? 14.468 1.851 -9.394 1.00 95.75 109 ALA A N 1
ATOM 870 C CA . ALA A 1 109 ? 14.153 0.836 -8.389 1.00 95.75 109 ALA A CA 1
ATOM 871 C C . ALA A 1 109 ? 14.595 1.256 -6.971 1.00 95.75 109 ALA A C 1
ATOM 873 O O . ALA A 1 109 ? 13.871 1.032 -6.001 1.00 95.75 109 ALA A O 1
ATOM 874 N N . VAL A 1 110 ? 15.739 1.922 -6.811 1.00 95.88 110 VAL A N 1
ATOM 875 C CA . VAL A 1 110 ? 16.167 2.475 -5.512 1.00 95.88 110 VAL A CA 1
ATOM 876 C C . VAL A 1 110 ? 15.229 3.590 -5.046 1.00 95.88 110 VAL A C 1
ATOM 878 O O . VAL A 1 110 ? 14.923 3.673 -3.860 1.00 95.88 110 VAL A O 1
ATOM 881 N N . GLN A 1 111 ? 14.698 4.391 -5.969 1.00 94.75 111 GLN A N 1
ATOM 882 C CA . GLN A 1 111 ? 13.660 5.388 -5.695 1.00 94.75 111 GLN A CA 1
ATOM 883 C C . GLN A 1 111 ? 12.293 4.766 -5.368 1.00 94.75 111 GLN A C 1
ATOM 885 O O . GLN A 1 111 ? 11.350 5.492 -5.063 1.00 94.75 111 GLN A O 1
ATOM 890 N N . GLY A 1 112 ? 12.173 3.437 -5.393 1.00 94.69 112 GLY A N 1
ATOM 891 C CA . GLY A 1 112 ? 10.977 2.711 -4.989 1.00 94.69 112 GLY A CA 1
ATOM 892 C C . GLY A 1 112 ? 10.017 2.379 -6.127 1.00 94.69 112 GLY A C 1
ATOM 893 O O . GLY A 1 112 ? 8.839 2.152 -5.847 1.00 94.69 112 GLY A O 1
ATOM 894 N N . ALA A 1 113 ? 10.500 2.358 -7.376 1.00 94.38 113 ALA A N 1
ATOM 895 C CA . ALA A 1 113 ? 9.702 2.100 -8.571 1.00 94.38 113 ALA A CA 1
ATOM 896 C C . ALA A 1 113 ? 8.471 3.013 -8.594 1.00 94.38 113 ALA A C 1
ATOM 898 O O . ALA A 1 113 ? 7.337 2.557 -8.438 1.00 94.38 113 ALA A O 1
ATOM 899 N N . ILE A 1 114 ? 8.724 4.323 -8.682 1.00 92.31 114 ILE A N 1
ATOM 900 C CA . ILE A 1 114 ? 7.683 5.351 -8.613 1.00 92.31 114 ILE A CA 1
ATOM 901 C C . ILE A 1 114 ? 6.591 5.031 -9.644 1.00 92.31 114 ILE A C 1
ATOM 903 O O . ILE A 1 114 ? 6.879 4.682 -10.796 1.00 92.31 114 ILE A O 1
ATOM 907 N N . ARG A 1 115 ? 5.332 5.083 -9.195 1.00 88.31 115 ARG A N 1
ATOM 908 C CA . ARG A 1 115 ? 4.136 4.769 -9.985 1.00 88.31 115 ARG A CA 1
ATOM 909 C C . ARG A 1 115 ? 4.187 5.538 -11.308 1.00 88.31 115 ARG A C 1
ATOM 911 O O . ARG A 1 115 ? 4.667 6.659 -11.339 1.00 88.31 115 ARG A O 1
ATOM 918 N N . LEU A 1 116 ? 3.743 4.929 -12.407 1.00 86.00 116 LEU A N 1
ATOM 919 C CA . LEU A 1 116 ? 3.802 5.480 -13.778 1.00 86.00 116 LEU A CA 1
ATOM 920 C C . LEU A 1 116 ? 5.203 5.795 -14.349 1.00 86.00 116 LEU A C 1
ATOM 922 O O . LEU A 1 116 ? 5.312 5.967 -15.557 1.00 86.00 116 LEU A O 1
ATOM 926 N N . GLN A 1 117 ? 6.264 5.843 -13.538 1.00 86.06 117 GLN A N 1
ATOM 927 C CA . GLN A 1 117 ? 7.622 6.163 -13.993 1.00 86.06 117 GLN A CA 1
ATOM 928 C C . GLN A 1 117 ? 8.471 4.910 -14.231 1.00 86.06 117 GLN A C 1
ATOM 930 O O . GLN A 1 117 ? 9.358 4.904 -15.081 1.00 86.06 117 GLN A O 1
ATOM 935 N N . PHE A 1 118 ? 8.213 3.833 -13.485 1.00 87.25 118 PHE A N 1
ATOM 936 C CA . PHE A 1 118 ? 8.944 2.579 -13.639 1.00 87.25 118 PHE A CA 1
ATOM 937 C C . PHE A 1 118 ? 8.271 1.645 -14.647 1.00 87.25 118 PHE A C 1
ATOM 939 O O . PHE A 1 118 ? 7.071 1.383 -14.562 1.00 87.25 118 PHE A O 1
ATOM 946 N N . PHE A 1 119 ? 9.062 1.076 -15.560 1.00 88.25 119 PHE A N 1
ATOM 947 C CA . PHE A 1 119 ? 8.568 0.199 -16.628 1.00 88.25 119 PHE A CA 1
ATOM 948 C C . PHE A 1 119 ? 7.839 -1.049 -16.098 1.00 88.25 119 PHE A C 1
ATOM 950 O O . PHE A 1 119 ? 6.906 -1.543 -16.729 1.00 88.25 119 PHE A O 1
ATOM 957 N N . ALA A 1 120 ? 8.200 -1.535 -14.905 1.00 89.19 120 ALA A N 1
ATOM 958 C CA . ALA A 1 120 ? 7.430 -2.551 -14.191 1.00 89.19 120 ALA A CA 1
ATOM 959 C C . ALA A 1 120 ? 6.314 -1.889 -13.363 1.00 89.19 120 ALA A C 1
ATOM 961 O O . ALA A 1 120 ? 6.385 -1.798 -12.134 1.00 89.19 120 ALA A O 1
ATOM 962 N N . GLY A 1 121 ? 5.273 -1.425 -14.057 1.00 85.06 121 GLY A N 1
ATOM 963 C CA . GLY A 1 121 ? 4.223 -0.560 -13.510 1.00 85.06 121 GLY A CA 1
ATOM 964 C C . GLY A 1 121 ? 3.350 -1.150 -12.396 1.00 85.06 121 GLY A C 1
ATOM 965 O O . GLY A 1 121 ? 2.452 -0.466 -11.922 1.00 85.06 121 GLY A O 1
ATOM 966 N N . SER A 1 122 ? 3.575 -2.387 -11.951 1.00 89.88 122 SER A N 1
ATOM 967 C CA . SER A 1 122 ? 2.885 -2.998 -10.806 1.00 89.88 122 SER A CA 1
ATOM 968 C C . SER A 1 122 ? 3.695 -2.947 -9.503 1.00 89.88 122 SER A C 1
ATOM 970 O O . SER A 1 122 ? 3.115 -3.062 -8.423 1.00 89.88 122 SER A O 1
ATOM 972 N N . LEU A 1 123 ? 5.018 -2.736 -9.561 1.00 94.00 123 LEU A N 1
ATOM 973 C CA . LEU A 1 123 ? 5.892 -2.825 -8.380 1.00 94.00 123 LEU A CA 1
ATOM 974 C C . LEU A 1 123 ? 5.742 -1.660 -7.396 1.00 94.00 123 LEU A C 1
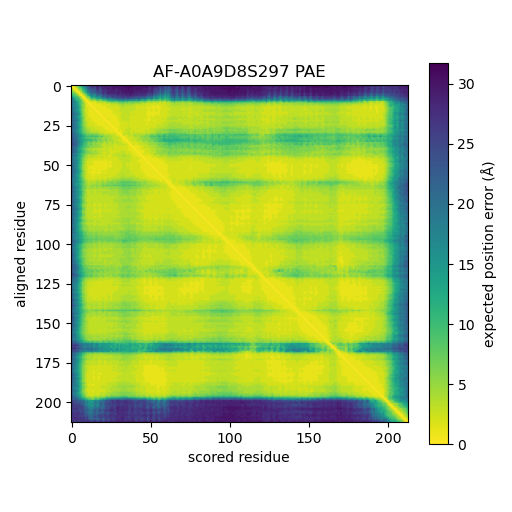ATOM 976 O O . LEU A 1 123 ? 6.002 -1.844 -6.205 1.00 94.00 123 LEU A O 1
ATOM 980 N N . TRP A 1 124 ? 5.258 -0.503 -7.858 1.00 95.31 124 TRP A N 1
ATOM 981 C CA . TRP A 1 124 ? 4.971 0.660 -7.006 1.00 95.31 124 TRP A CA 1
ATOM 982 C C . TRP A 1 124 ? 4.016 0.318 -5.854 1.00 95.31 124 TRP A C 1
ATOM 984 O O . TRP A 1 124 ? 4.082 0.918 -4.781 1.00 95.31 124 TRP A O 1
ATOM 994 N N . PHE A 1 125 ? 3.126 -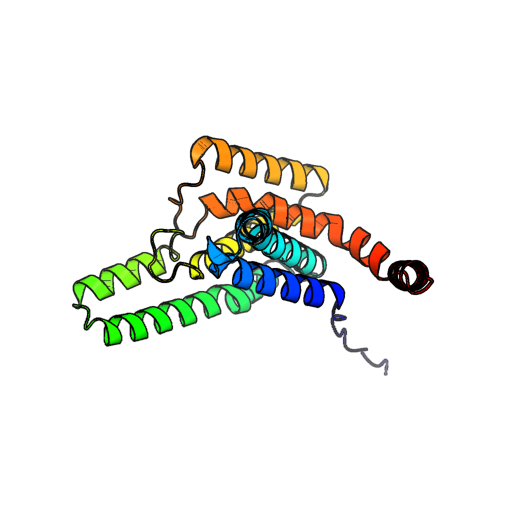0.663 -6.058 1.00 95.69 125 PHE A N 1
ATOM 995 C CA . PHE A 1 125 ? 2.169 -1.083 -5.044 1.00 95.69 125 PHE A CA 1
ATOM 996 C C . PHE A 1 125 ? 2.882 -1.619 -3.797 1.00 95.69 125 PHE A C 1
ATOM 998 O O . PHE A 1 125 ? 2.471 -1.306 -2.683 1.00 95.69 125 PHE A O 1
ATOM 1005 N N . LEU A 1 126 ? 3.970 -2.385 -3.955 1.00 96.94 126 LEU A N 1
ATOM 1006 C CA . LEU A 1 126 ? 4.680 -2.975 -2.817 1.00 96.94 126 LEU A CA 1
ATOM 1007 C C . LEU A 1 126 ? 5.410 -1.907 -1.998 1.00 96.94 126 LEU A C 1
ATOM 1009 O O . LEU A 1 126 ? 5.391 -1.965 -0.769 1.00 96.94 126 LEU A O 1
ATOM 1013 N N . THR A 1 127 ? 6.039 -0.932 -2.656 1.00 97.00 127 THR A N 1
ATOM 1014 C CA . THR A 1 127 ? 6.749 0.161 -1.974 1.00 97.00 127 THR A CA 1
ATOM 1015 C C . THR A 1 127 ? 5.774 1.101 -1.277 1.00 97.00 127 THR A C 1
ATOM 1017 O O . THR A 1 127 ? 5.962 1.402 -0.099 1.00 97.00 127 THR A O 1
ATOM 1020 N N . CYS A 1 128 ? 4.666 1.443 -1.938 1.00 97.06 128 CYS A N 1
ATOM 1021 C CA . CYS A 1 128 ? 3.564 2.189 -1.338 1.00 97.06 128 CYS A CA 1
ATOM 1022 C C . CYS A 1 128 ? 2.980 1.456 -0.118 1.00 97.06 128 CYS A C 1
ATOM 1024 O O . CYS A 1 128 ? 2.891 2.024 0.972 1.00 97.06 128 CYS A O 1
ATOM 1026 N N . LEU A 1 129 ? 2.653 0.164 -0.253 1.00 98.00 129 LEU A N 1
ATOM 1027 C CA . LEU A 1 129 ? 2.141 -0.652 0.849 1.00 98.00 129 LEU A CA 1
ATOM 1028 C C . LEU A 1 129 ? 3.135 -0.731 2.007 1.00 98.00 129 LEU A C 1
ATOM 1030 O O . LEU A 1 129 ? 2.732 -0.629 3.165 1.00 98.00 129 LEU A O 1
ATOM 1034 N N . PHE A 1 130 ? 4.429 -0.871 1.719 1.00 97.94 130 PHE A N 1
ATOM 1035 C CA . PHE A 1 130 ? 5.471 -0.857 2.736 1.00 97.94 130 PHE A CA 1
ATOM 1036 C C . PHE A 1 130 ? 5.456 0.455 3.531 1.00 97.94 130 PHE A C 1
ATOM 1038 O O . PHE A 1 130 ? 5.352 0.402 4.760 1.00 97.94 130 PHE A O 1
ATOM 1045 N N . VAL A 1 131 ? 5.451 1.610 2.853 1.00 97.62 131 VAL A N 1
ATOM 1046 C CA . VAL A 1 131 ? 5.384 2.936 3.491 1.00 97.62 131 VAL A CA 1
ATOM 1047 C C . VAL A 1 131 ? 4.116 3.087 4.331 1.00 97.62 131 VAL A C 1
ATOM 1049 O O . VAL A 1 131 ? 4.222 3.377 5.526 1.00 97.62 131 VAL A O 1
ATOM 1052 N N . VAL A 1 132 ? 2.932 2.817 3.763 1.00 98.12 132 VAL A N 1
ATOM 1053 C CA . VAL A 1 132 ? 1.651 2.863 4.497 1.00 98.12 132 VAL A CA 1
ATOM 1054 C C . VAL A 1 132 ? 1.730 1.997 5.751 1.00 98.12 132 VAL A C 1
ATOM 1056 O O . VAL A 1 132 ? 1.374 2.435 6.842 1.00 98.12 132 VAL A O 1
ATOM 1059 N N . SER A 1 133 ? 2.252 0.779 5.625 1.00 97.69 133 SER A N 1
ATOM 1060 C CA . SER A 1 133 ? 2.300 -0.186 6.719 1.00 97.69 133 SER A CA 1
ATOM 1061 C C . SER A 1 133 ? 3.259 0.222 7.854 1.00 97.69 133 SER A C 1
ATOM 1063 O O . SER A 1 133 ? 2.999 -0.107 9.018 1.00 97.69 133 SER A O 1
ATOM 1065 N N . ILE A 1 134 ? 4.341 0.951 7.548 1.00 96.50 134 ILE A N 1
ATOM 1066 C CA . ILE A 1 134 ? 5.262 1.529 8.540 1.00 96.50 134 ILE A CA 1
ATOM 1067 C C . ILE A 1 134 ? 4.606 2.715 9.235 1.00 96.50 134 ILE A C 1
ATOM 1069 O O . ILE A 1 134 ? 4.517 2.728 10.464 1.00 96.50 134 ILE A O 1
ATOM 1073 N N . VAL A 1 135 ? 4.105 3.680 8.459 1.00 96.50 135 VAL A N 1
ATOM 1074 C CA . VAL A 1 135 ? 3.434 4.880 8.980 1.00 96.50 135 VAL A CA 1
ATOM 1075 C C . VAL A 1 135 ? 2.272 4.474 9.887 1.00 96.50 135 VAL A C 1
ATOM 1077 O O . VAL A 1 135 ? 2.152 4.945 11.020 1.00 96.50 135 VAL A O 1
ATOM 1080 N N . PHE A 1 136 ? 1.471 3.504 9.452 1.00 97.25 136 PHE A N 1
ATOM 1081 C CA . PHE A 1 136 ? 0.330 3.024 10.216 1.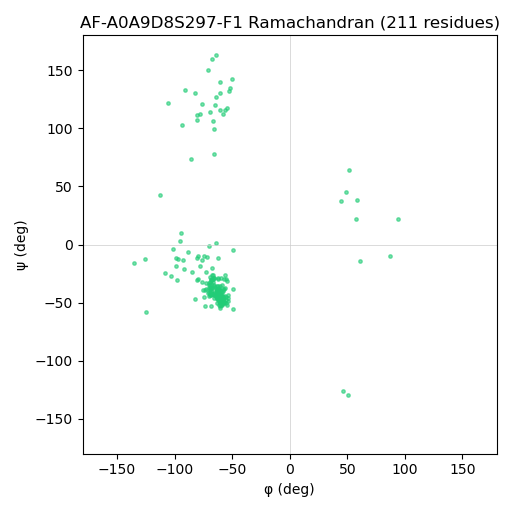00 97.25 136 PHE A CA 1
ATOM 1082 C C . PHE A 1 136 ? 0.724 2.282 11.503 1.00 97.25 136 PHE A C 1
ATOM 1084 O O . PHE A 1 136 ? -0.017 2.323 12.483 1.00 97.25 136 PHE A O 1
ATOM 1091 N N . THR A 1 137 ? 1.917 1.674 11.572 1.00 95.00 137 THR A N 1
ATOM 1092 C CA . THR A 1 137 ? 2.435 1.081 12.824 1.00 95.00 137 THR A CA 1
ATOM 1093 C C . THR A 1 137 ? 2.630 2.138 13.918 1.00 95.00 137 THR A C 1
ATOM 1095 O O . THR A 1 137 ? 2.505 1.826 15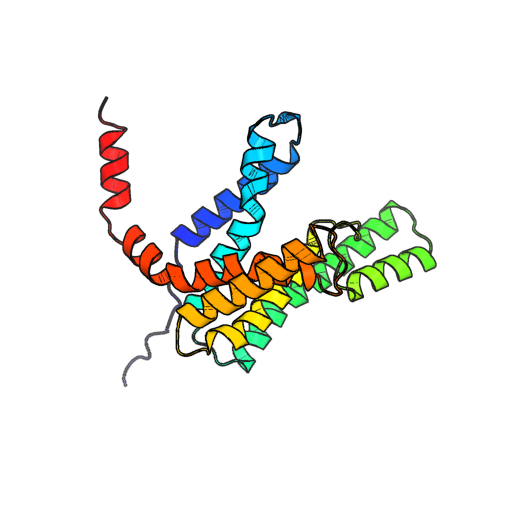.104 1.00 95.00 137 THR A O 1
ATOM 1098 N N . LEU A 1 138 ? 2.898 3.390 13.534 1.00 93.62 138 LEU A N 1
ATOM 1099 C CA . LEU A 1 138 ? 2.973 4.525 14.453 1.00 93.62 138 LEU A CA 1
ATOM 1100 C C . LEU A 1 138 ? 1.575 5.071 14.771 1.00 93.62 138 LEU A C 1
ATOM 1102 O O . LEU A 1 138 ? 1.245 5.246 15.943 1.00 93.62 138 LEU A O 1
ATOM 1106 N N . ILE A 1 139 ? 0.736 5.276 13.750 1.00 95.00 139 ILE A N 1
ATOM 1107 C CA . ILE A 1 139 ? -0.616 5.847 13.901 1.00 95.00 139 ILE A CA 1
ATOM 1108 C C . ILE A 1 139 ? -1.522 4.955 14.757 1.00 95.00 139 ILE A C 1
ATOM 1110 O O . ILE A 1 139 ? -2.255 5.464 15.604 1.00 95.00 139 ILE A O 1
ATOM 1114 N N . LYS A 1 140 ? -1.448 3.624 14.615 1.00 94.56 140 LYS A N 1
ATOM 1115 C CA . LYS A 1 140 ? -2.315 2.694 15.362 1.00 94.56 140 LYS A CA 1
ATOM 1116 C C . LYS A 1 140 ? -2.129 2.741 16.885 1.00 94.56 140 LYS A C 1
ATOM 1118 O O . LYS A 1 140 ? -2.940 2.186 17.615 1.00 94.56 140 LYS A O 1
ATOM 1123 N N . LYS A 1 141 ? -1.074 3.402 17.378 1.00 92.81 141 LYS A N 1
ATOM 1124 C CA . LYS A 1 141 ? -0.842 3.635 18.812 1.00 92.81 141 LYS A CA 1
ATOM 1125 C C . LYS A 1 141 ? -1.720 4.732 19.407 1.00 92.81 141 LYS A C 1
ATOM 1127 O O . LYS A 1 141 ? -1.750 4.888 20.627 1.00 92.81 141 LYS A O 1
ATOM 1132 N N . MET A 1 142 ? -2.379 5.535 18.574 1.00 94.69 142 MET A N 1
ATOM 1133 C CA . MET A 1 142 ? -3.267 6.585 19.051 1.00 94.69 142 MET A CA 1
ATOM 1134 C C . MET A 1 142 ? -4.408 5.980 19.869 1.00 94.69 142 MET A C 1
ATOM 1136 O O . MET A 1 142 ? -5.095 5.065 19.422 1.00 94.69 142 MET A O 1
ATOM 1140 N N . LYS A 1 143 ? -4.635 6.531 21.067 1.00 92.19 143 LYS A N 1
ATOM 1141 C CA . LYS A 1 143 ? -5.645 6.031 22.014 1.00 92.19 143 LYS A CA 1
ATOM 1142 C C . LYS A 1 143 ? -7.056 6.020 21.420 1.00 92.19 143 LYS A C 1
ATOM 1144 O O . LYS A 1 143 ? -7.840 5.118 21.699 1.00 92.19 143 LYS A O 1
ATOM 1149 N N . TYR A 1 144 ? -7.393 7.041 20.634 1.00 95.25 144 TYR A N 1
ATOM 1150 C CA . TYR A 1 144 ? -8.744 7.236 20.119 1.00 95.25 144 TYR A CA 1
ATOM 1151 C C . TYR A 1 144 ? -8.822 6.884 18.633 1.00 95.25 144 TYR A C 1
ATOM 1153 O O . TYR A 1 144 ? -8.167 7.516 17.805 1.00 95.25 144 TYR A O 1
ATOM 1161 N N . LYS A 1 145 ? -9.697 5.929 18.288 1.00 94.62 145 LYS A N 1
ATOM 1162 C CA . LYS A 1 145 ? -9.949 5.483 16.904 1.00 94.62 145 LYS A CA 1
ATOM 1163 C C . LYS A 1 145 ? -10.322 6.641 15.958 1.00 94.62 145 LYS A C 1
ATOM 1165 O O . LYS A 1 145 ? -9.958 6.612 14.788 1.00 94.62 145 LYS A O 1
ATOM 1170 N N . ILE A 1 146 ? -10.984 7.688 16.464 1.00 95.81 146 ILE A N 1
ATOM 1171 C CA . ILE A 1 146 ? -11.328 8.879 15.668 1.00 95.81 146 ILE A CA 1
ATOM 1172 C C . ILE A 1 146 ? -10.098 9.695 15.246 1.00 95.81 146 ILE A C 1
ATOM 1174 O O . ILE A 1 146 ? -10.103 10.271 14.166 1.00 95.81 146 ILE A O 1
ATOM 1178 N N . LEU A 1 147 ? -9.021 9.704 16.043 1.00 97.12 147 LEU A N 1
ATOM 1179 C CA . LEU A 1 147 ? -7.773 10.379 15.670 1.00 97.12 147 LEU A CA 1
ATOM 1180 C C . LEU A 1 147 ? -7.065 9.639 14.534 1.00 97.12 147 LEU A C 1
ATOM 1182 O O . LEU A 1 147 ? -6.543 10.281 13.632 1.00 97.12 147 LEU A O 1
ATOM 1186 N N . ILE A 1 148 ? -7.113 8.301 14.533 1.00 97.44 148 ILE A N 1
ATOM 1187 C CA . ILE A 1 148 ? -6.602 7.481 13.423 1.00 97.44 148 ILE A CA 1
ATOM 1188 C C . ILE A 1 148 ? -7.314 7.869 12.120 1.00 97.44 148 ILE A C 1
ATOM 1190 O O . ILE A 1 148 ? -6.652 8.108 11.110 1.00 97.44 148 ILE A O 1
ATOM 1194 N N . LEU A 1 149 ? -8.648 7.983 12.151 1.00 97.25 149 LEU A N 1
ATOM 1195 C CA . LEU A 1 149 ? -9.433 8.443 11.000 1.00 97.25 149 LEU A CA 1
ATOM 1196 C C . LEU A 1 149 ? -9.093 9.881 10.611 1.00 97.25 149 LEU A C 1
ATOM 1198 O O . LEU A 1 149 ? -8.852 10.133 9.437 1.00 97.25 149 LEU A O 1
ATOM 1202 N N . GLY A 1 150 ? -9.033 10.801 11.576 1.00 97.62 150 GLY A N 1
ATOM 1203 C CA . GLY A 1 150 ? -8.735 12.212 11.325 1.00 97.62 150 GLY A CA 1
ATOM 1204 C C . GLY A 1 150 ? -7.374 12.421 10.660 1.00 97.62 150 GLY A C 1
ATOM 1205 O O . GLY A 1 150 ? -7.285 13.127 9.662 1.00 97.62 150 GLY A O 1
ATOM 1206 N N . VAL A 1 151 ? -6.328 11.750 11.150 1.00 97.56 151 VAL A N 1
ATOM 1207 C CA . VAL A 1 151 ? -4.981 11.804 10.556 1.00 97.56 151 VAL A CA 1
ATOM 1208 C C . VAL A 1 151 ? -4.960 11.178 9.165 1.00 97.56 151 VAL A C 1
ATOM 1210 O O . VAL A 1 151 ? -4.353 11.730 8.252 1.00 97.56 151 VAL A O 1
ATOM 1213 N N . SER A 1 152 ? -5.639 10.046 8.980 1.00 97.50 152 SER A N 1
ATOM 1214 C CA . SER A 1 152 ? -5.680 9.381 7.674 1.00 97.50 152 SER A CA 1
ATOM 1215 C C . SER A 1 152 ? -6.444 10.212 6.638 1.00 97.50 152 SER A C 1
ATOM 1217 O O . SER A 1 152 ? -6.023 10.291 5.489 1.00 97.50 152 SER A O 1
ATOM 1219 N N . LEU A 1 153 ? -7.526 10.879 7.052 1.00 97.44 153 LEU A N 1
ATOM 1220 C CA . LEU A 1 153 ? -8.289 11.795 6.207 1.00 97.44 153 LEU A CA 1
ATOM 1221 C C . LEU A 1 153 ? -7.480 13.054 5.875 1.00 97.44 153 LEU A C 1
ATOM 1223 O O . LEU A 1 153 ? -7.480 13.490 4.732 1.00 97.44 153 LEU A O 1
ATOM 1227 N N . PHE A 1 154 ? -6.743 13.601 6.843 1.00 97.06 154 PHE A N 1
ATOM 1228 C CA . PHE A 1 154 ? -5.835 14.723 6.611 1.00 97.06 154 PHE A CA 1
ATOM 1229 C C . PHE A 1 154 ? -4.799 14.395 5.525 1.00 97.06 154 PHE A C 1
ATOM 1231 O O . PHE A 1 154 ? -4.672 15.136 4.550 1.00 97.06 154 PHE A O 1
ATOM 1238 N N . PHE A 1 155 ? -4.120 13.249 5.628 1.00 96.25 155 PHE A N 1
ATOM 1239 C CA . PHE A 1 155 ? -3.167 12.817 4.602 1.00 96.25 155 PHE A CA 1
ATOM 1240 C C . PHE A 1 155 ? -3.821 12.565 3.242 1.00 96.25 155 PHE A C 1
ATOM 1242 O O . PHE A 1 155 ? -3.257 12.975 2.230 1.00 96.25 155 PHE A O 1
ATOM 1249 N N . TYR A 1 156 ? -5.024 11.986 3.215 1.00 95.75 156 TYR A N 1
ATOM 1250 C CA . TYR A 1 156 ? -5.801 11.832 1.985 1.00 95.75 156 TYR A CA 1
ATOM 1251 C C . TYR A 1 156 ? -6.080 13.187 1.317 1.00 95.75 156 TYR A C 1
ATOM 1253 O O . TYR A 1 156 ? -5.831 13.352 0.127 1.00 95.75 156 TYR A O 1
ATOM 1261 N N . THR A 1 157 ? -6.527 14.190 2.084 1.00 94.94 157 THR A N 1
ATOM 1262 C CA . THR A 1 157 ? -6.813 15.527 1.535 1.00 94.94 157 THR A CA 1
ATOM 1263 C C . THR A 1 157 ? -5.564 16.229 1.011 1.00 94.94 157 THR A C 1
ATOM 1265 O O . THR A 1 157 ? -5.633 16.890 -0.023 1.00 94.94 157 THR A O 1
ATOM 1268 N N . ILE A 1 158 ? -4.412 16.056 1.672 1.00 94.06 158 ILE A N 1
ATOM 1269 C CA . ILE A 1 158 ? -3.133 16.564 1.162 1.00 94.06 158 ILE A CA 1
ATOM 1270 C C . ILE A 1 158 ? -2.773 15.866 -0.149 1.00 94.06 158 ILE A C 1
ATOM 1272 O O . ILE A 1 158 ? -2.380 16.539 -1.099 1.00 94.06 158 ILE A O 1
ATOM 1276 N N . ALA A 1 159 ? -2.921 14.539 -0.206 1.00 93.06 159 ALA A N 1
ATOM 1277 C CA . ALA A 1 159 ? -2.612 13.763 -1.399 1.00 93.06 159 ALA A CA 1
ATOM 1278 C C . ALA A 1 159 ? -3.411 14.259 -2.617 1.00 93.06 159 ALA A C 1
ATOM 1280 O O . ALA A 1 159 ? -2.833 14.582 -3.654 1.00 93.06 159 ALA A O 1
ATOM 1281 N N . GLU A 1 160 ? -4.725 14.411 -2.446 1.00 91.19 160 GLU A N 1
ATOM 1282 C CA . GLU A 1 160 ? -5.634 14.910 -3.482 1.00 91.19 160 GLU A CA 1
ATOM 1283 C C . GLU A 1 160 ? -5.329 16.355 -3.894 1.00 91.19 160 GLU A C 1
ATOM 1285 O O . GLU A 1 160 ? -5.269 16.661 -5.080 1.00 91.19 160 GLU A O 1
ATOM 1290 N N . THR A 1 161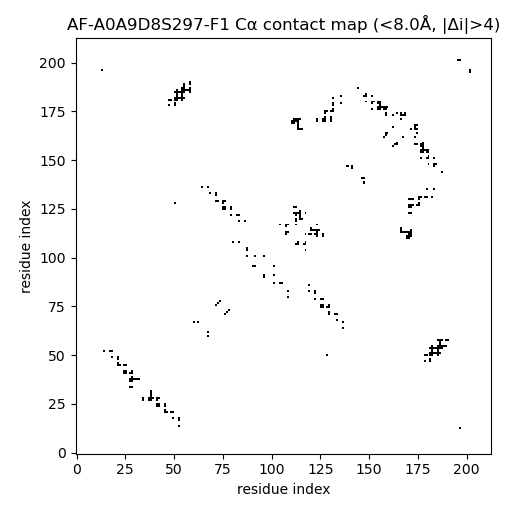 ? -5.090 17.246 -2.927 1.00 91.75 161 THR A N 1
ATOM 1291 C CA . THR A 1 161 ? -4.929 18.683 -3.211 1.00 91.75 161 THR A CA 1
ATOM 1292 C C . THR A 1 161 ? -3.594 19.005 -3.881 1.00 91.75 161 THR A C 1
ATOM 1294 O O . THR A 1 161 ? -3.542 19.874 -4.748 1.00 91.75 161 THR A O 1
ATOM 1297 N N . TYR A 1 162 ? -2.506 18.348 -3.465 1.00 89.25 162 TYR A N 1
ATOM 1298 C CA . TYR A 1 162 ? -1.149 18.726 -3.879 1.00 89.25 162 TYR A CA 1
ATOM 1299 C C . TYR A 1 162 ? -0.541 17.822 -4.946 1.00 89.25 162 TYR A C 1
ATOM 1301 O O . TYR A 1 162 ? 0.316 18.290 -5.690 1.00 89.25 162 TYR A O 1
ATOM 1309 N N . PHE A 1 163 ? -0.948 16.553 -5.017 1.00 84.69 163 PHE A N 1
ATOM 1310 C CA . PHE A 1 163 ? -0.376 15.605 -5.974 1.00 84.69 163 PHE A CA 1
ATOM 1311 C C . PHE A 1 163 ? -1.352 15.255 -7.094 1.00 84.69 163 PHE A C 1
ATOM 1313 O O . PHE A 1 163 ? -0.894 14.897 -8.166 1.00 84.69 163 PHE A O 1
ATOM 1320 N N . ASN A 1 164 ? -2.672 15.383 -6.892 1.00 79.31 164 ASN A N 1
ATOM 1321 C CA . ASN A 1 164 ? -3.703 15.213 -7.931 1.00 79.31 164 ASN A CA 1
ATOM 1322 C C . ASN A 1 164 ? -3.498 13.976 -8.841 1.00 79.31 164 ASN A C 1
ATOM 1324 O O . ASN A 1 164 ? -3.715 14.015 -10.050 1.00 79.31 164 ASN A O 1
ATOM 1328 N N . GLY A 1 165 ? -3.022 12.870 -8.263 1.00 71.25 165 GLY A N 1
ATOM 1329 C CA . GLY A 1 165 ? -2.731 11.636 -8.991 1.00 71.25 165 GLY A CA 1
ATOM 1330 C C . GLY A 1 165 ? -1.335 11.534 -9.620 1.00 71.25 165 GLY A C 1
ATOM 1331 O O . GLY A 1 165 ? -0.962 10.415 -9.981 1.00 71.25 165 GLY A O 1
ATOM 1332 N N . ASP A 1 166 ? -0.544 12.607 -9.664 1.00 74.69 166 ASP A N 1
ATOM 1333 C CA . ASP A 1 166 ? 0.828 12.615 -10.177 1.00 74.69 166 ASP A CA 1
ATOM 1334 C C . ASP A 1 166 ? 1.818 12.033 -9.155 1.00 74.69 166 ASP A C 1
ATOM 1336 O O . ASP A 1 166 ? 2.073 12.617 -8.095 1.00 74.69 166 ASP A O 1
ATOM 1340 N N . PRO A 1 167 ? 2.407 10.863 -9.448 1.00 73.25 167 PRO A N 1
ATOM 1341 C CA . PRO A 1 167 ? 3.313 10.207 -8.526 1.00 73.25 167 PRO A CA 1
ATOM 1342 C C . PRO A 1 167 ? 4.704 10.831 -8.601 1.00 73.25 167 PRO A C 1
ATOM 1344 O O . PRO A 1 167 ? 5.412 10.695 -9.599 1.00 73.25 167 PRO A O 1
ATOM 1347 N N . MET A 1 168 ? 5.102 11.513 -7.529 1.00 73.69 168 MET A N 1
ATOM 1348 C CA . MET A 1 168 ? 6.387 12.223 -7.449 1.00 73.69 168 MET A CA 1
ATOM 1349 C C . MET A 1 168 ? 7.235 11.817 -6.237 1.00 73.69 168 MET A C 1
ATOM 1351 O O . MET A 1 168 ? 8.411 12.169 -6.158 1.00 73.69 168 MET A O 1
ATOM 1355 N N . GLY A 1 169 ? 6.665 11.095 -5.272 1.00 80.38 169 GLY A N 1
ATOM 1356 C CA . GLY A 1 169 ? 7.341 10.745 -4.034 1.00 80.38 169 GLY A CA 1
ATOM 1357 C C . GLY A 1 169 ? 8.247 9.531 -4.193 1.00 80.38 169 GLY A C 1
ATOM 1358 O O . GLY A 1 169 ? 7.820 8.461 -4.627 1.00 80.38 169 GLY A O 1
ATOM 1359 N N . ILE A 1 170 ? 9.491 9.663 -3.732 1.00 90.62 170 ILE A N 1
ATOM 1360 C CA . ILE A 1 170 ? 10.379 8.521 -3.486 1.00 90.62 170 ILE A CA 1
ATOM 1361 C C . ILE A 1 170 ? 9.639 7.506 -2.598 1.00 90.62 170 ILE A C 1
ATOM 1363 O O . ILE A 1 170 ? 8.986 7.882 -1.626 1.00 90.62 170 ILE A O 1
ATOM 1367 N N . PHE A 1 171 ? 9.713 6.221 -2.946 1.00 92.12 171 PHE A N 1
ATOM 1368 C CA . PHE A 1 171 ? 8.961 5.126 -2.322 1.00 92.12 171 PHE A CA 1
ATOM 1369 C C . PHE A 1 171 ? 7.432 5.287 -2.361 1.00 92.12 171 PHE A C 1
ATOM 1371 O O . PHE A 1 171 ? 6.727 4.632 -1.595 1.00 92.12 171 PHE A O 1
ATOM 1378 N N . ASN A 1 172 ? 6.914 6.096 -3.292 1.00 94.38 172 ASN A N 1
ATOM 1379 C CA . ASN A 1 172 ? 5.486 6.350 -3.482 1.00 94.38 172 ASN A CA 1
ATOM 1380 C C . ASN A 1 172 ? 4.814 6.925 -2.222 1.00 94.38 172 ASN A C 1
ATOM 1382 O O . ASN A 1 172 ? 3.692 6.551 -1.880 1.00 94.38 172 ASN A O 1
ATOM 1386 N N . VAL A 1 173 ? 5.515 7.806 -1.497 1.00 94.31 173 VAL A N 1
ATOM 1387 C CA . VAL A 1 173 ? 5.012 8.435 -0.260 1.00 94.31 173 VAL A CA 1
ATOM 1388 C C . VAL A 1 173 ? 3.753 9.271 -0.510 1.00 94.31 173 VAL A C 1
ATOM 1390 O O . VAL A 1 173 ? 2.832 9.231 0.301 1.00 94.31 173 VAL A O 1
ATOM 1393 N N . ASP A 1 174 ? 3.677 9.967 -1.642 1.00 92.75 174 ASP A N 1
ATOM 1394 C CA . ASP A 1 174 ? 2.487 10.689 -2.113 1.00 92.75 174 ASP A CA 1
ATOM 1395 C C . ASP A 1 174 ? 1.267 9.755 -2.195 1.00 92.75 174 ASP A C 1
ATOM 1397 O O . ASP A 1 174 ? 0.217 9.996 -1.598 1.00 92.75 174 ASP A O 1
ATOM 1401 N N . SER A 1 175 ? 1.444 8.609 -2.851 1.00 94.12 175 SER A N 1
ATOM 1402 C CA . SER A 1 175 ? 0.411 7.597 -3.004 1.00 94.12 175 SER A CA 1
ATOM 1403 C C . SER A 1 175 ? 0.103 6.934 -1.659 1.00 94.12 175 SER A C 1
ATOM 1405 O O . SER A 1 175 ? -1.049 6.617 -1.375 1.00 94.12 175 SER A O 1
ATOM 1407 N N . ALA A 1 176 ? 1.098 6.764 -0.786 1.00 96.06 176 ALA A N 1
ATOM 1408 C CA . ALA A 1 176 ? 0.887 6.241 0.557 1.00 96.06 176 ALA A CA 1
ATOM 1409 C C . ALA A 1 176 ? -0.017 7.162 1.392 1.00 96.06 176 ALA A C 1
ATOM 1411 O O . ALA A 1 176 ? -0.872 6.661 2.121 1.00 96.06 176 ALA A O 1
ATOM 1412 N N . MET A 1 177 ? 0.117 8.487 1.258 1.00 95.50 177 MET A N 1
ATOM 1413 C CA . MET A 1 177 ? -0.773 9.455 1.913 1.00 95.50 177 MET A CA 1
ATOM 1414 C C . MET A 1 177 ? -2.222 9.288 1.443 1.00 95.50 177 MET A C 1
ATOM 1416 O O . MET A 1 177 ? -3.130 9.275 2.274 1.00 95.50 177 MET A O 1
ATOM 1420 N N . TYR A 1 178 ? -2.427 9.067 0.140 1.00 95.38 178 TYR A N 1
ATOM 1421 C CA . TYR A 1 178 ? -3.743 8.767 -0.426 1.00 95.38 178 TYR A CA 1
ATOM 1422 C C . TYR A 1 178 ? -4.314 7.449 0.120 1.00 95.38 178 TYR A C 1
ATOM 1424 O O . TYR A 1 178 ? -5.435 7.400 0.623 1.00 95.38 178 TYR A O 1
ATOM 1432 N N . TYR A 1 179 ? -3.540 6.360 0.081 1.00 97.19 179 TYR A N 1
ATOM 1433 C CA . TYR A 1 179 ? -4.053 5.031 0.428 1.00 97.19 179 TYR A CA 1
ATOM 1434 C C . TYR A 1 179 ? -4.143 4.740 1.933 1.00 97.19 179 TYR A C 1
ATOM 1436 O O . TYR A 1 179 ? -4.766 3.750 2.339 1.00 97.19 179 TYR A O 1
ATOM 1444 N N . LEU A 1 180 ? -3.573 5.606 2.776 1.00 98.00 180 LEU A N 1
ATOM 1445 C CA . LEU A 1 180 ? -3.581 5.460 4.230 1.00 98.00 180 LEU A CA 1
ATOM 1446 C C . LEU A 1 180 ? -5.000 5.340 4.801 1.00 98.00 180 LEU A C 1
ATOM 1448 O O . LEU A 1 180 ? -5.220 4.541 5.711 1.00 98.00 180 LEU A O 1
ATOM 1452 N N . ILE A 1 181 ? -5.973 6.075 4.248 1.00 98.12 181 ILE A N 1
ATOM 1453 C CA . ILE A 1 181 ? -7.367 6.021 4.709 1.00 98.12 181 ILE A CA 1
ATOM 1454 C C . ILE A 1 181 ? -7.996 4.641 4.507 1.00 98.12 181 ILE A C 1
ATOM 1456 O O . ILE A 1 181 ? -8.646 4.134 5.419 1.00 98.12 181 ILE A O 1
ATOM 1460 N N . TYR A 1 182 ? -7.756 3.978 3.375 1.00 98.25 182 TYR A N 1
ATOM 1461 C CA . TYR A 1 182 ? -8.305 2.644 3.118 1.00 98.25 182 TYR A CA 1
ATOM 1462 C C . TYR A 1 182 ? -7.686 1.600 4.048 1.00 98.25 182 TYR A C 1
ATOM 1464 O O . TYR A 1 182 ? -8.401 0.765 4.602 1.00 98.25 182 TYR A O 1
ATOM 1472 N N . TYR A 1 183 ? -6.376 1.699 4.294 1.00 98.62 183 TYR A N 1
ATOM 1473 C CA . TYR A 1 183 ? -5.689 0.863 5.280 1.00 98.62 183 TYR A CA 1
ATOM 1474 C C . TYR A 1 183 ? -6.249 1.088 6.694 1.00 98.62 183 TYR A C 1
ATOM 1476 O O . TYR A 1 183 ? -6.545 0.133 7.415 1.00 98.62 183 TYR A O 1
ATOM 1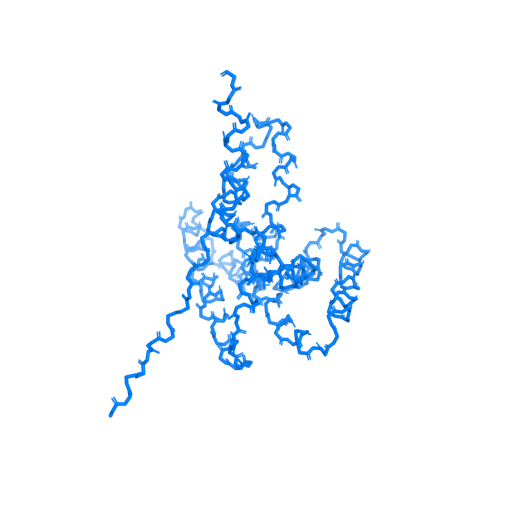484 N N . ALA A 1 184 ? -6.462 2.347 7.086 1.00 98.38 184 ALA A N 1
ATOM 1485 C CA . ALA A 1 184 ? -7.042 2.700 8.376 1.00 98.38 184 ALA A CA 1
ATOM 1486 C C . ALA A 1 184 ? -8.468 2.162 8.543 1.00 98.38 184 ALA A C 1
ATOM 1488 O O . ALA A 1 184 ? -8.795 1.596 9.587 1.00 98.38 184 ALA A O 1
ATOM 1489 N N . LEU A 1 185 ? -9.307 2.288 7.513 1.00 98.44 185 LEU A N 1
ATOM 1490 C CA . LEU A 1 185 ? -10.661 1.736 7.506 1.00 98.44 185 LEU A CA 1
ATOM 1491 C C . LEU A 1 185 ? -10.640 0.216 7.667 1.00 98.44 185 LEU A C 1
ATOM 1493 O O . LEU A 1 185 ? -11.387 -0.311 8.489 1.00 98.44 185 LEU A O 1
ATOM 1497 N N . GLY A 1 186 ? -9.744 -0.475 6.959 1.00 98.06 186 GLY A N 1
ATOM 1498 C CA . GLY A 1 186 ? -9.541 -1.914 7.108 1.00 98.06 186 GLY A CA 1
ATOM 1499 C C . GLY A 1 186 ? -9.222 -2.314 8.544 1.00 98.06 186 GLY A C 1
ATOM 1500 O O . GLY A 1 186 ? -9.860 -3.207 9.098 1.00 98.06 186 GLY A O 1
ATOM 1501 N N . TYR A 1 187 ? -8.287 -1.602 9.176 1.00 98.12 187 TYR A N 1
ATOM 1502 C CA . TYR A 1 187 ? -7.914 -1.831 10.572 1.00 98.12 187 TYR A CA 1
ATOM 1503 C C . TYR A 1 187 ? -9.082 -1.597 11.542 1.00 98.12 187 TYR A C 1
ATOM 1505 O O . TYR A 1 187 ? -9.340 -2.407 12.429 1.00 98.12 187 TYR A O 1
ATOM 1513 N N . LEU A 1 188 ? -9.812 -0.493 11.374 1.00 97.88 188 LEU A N 1
ATOM 1514 C CA . LEU A 1 188 ? -10.861 -0.073 12.307 1.00 97.88 188 LEU A CA 1
ATOM 1515 C C . LEU A 1 188 ? -12.157 -0.877 12.180 1.00 97.88 188 LEU A C 1
ATOM 1517 O O . LEU A 1 188 ? -12.867 -1.050 13.175 1.00 97.88 188 LEU A O 1
ATOM 1521 N N . LEU A 1 189 ? -12.486 -1.326 10.968 1.00 97.56 189 LEU A N 1
ATOM 1522 C CA . LEU A 1 189 ? -13.727 -2.038 10.669 1.00 97.56 189 LEU A CA 1
ATOM 1523 C C . LEU A 1 189 ? -13.585 -3.558 10.773 1.00 97.56 189 LEU A C 1
ATOM 1525 O O . LEU A 1 189 ? -14.610 -4.237 10.835 1.00 97.56 189 LEU A O 1
ATOM 1529 N N . PHE A 1 190 ? -12.356 -4.083 10.842 1.00 96.81 190 PHE A N 1
ATOM 1530 C CA . PHE A 1 190 ? -12.083 -5.520 10.839 1.00 96.81 190 PHE A CA 1
ATOM 1531 C C . PHE A 1 190 ? -12.934 -6.300 11.846 1.00 96.81 190 PHE A C 1
ATOM 1533 O O . PHE A 1 190 ? -13.666 -7.190 11.435 1.00 96.81 190 PHE A O 1
ATOM 1540 N N . GLU A 1 191 ? -12.908 -5.937 13.133 1.00 93.88 191 GLU A N 1
ATOM 1541 C CA . GLU A 1 191 ? -13.645 -6.660 14.186 1.00 93.88 191 GLU A CA 1
ATOM 1542 C C . GLU A 1 191 ? -15.154 -6.726 13.903 1.00 93.88 191 GLU A C 1
ATOM 1544 O O . GLU A 1 191 ? -15.792 -7.755 14.115 1.00 93.88 191 GLU A O 1
ATOM 1549 N N . LYS A 1 192 ? -15.734 -5.632 13.390 1.00 94.75 192 LYS A N 1
ATOM 1550 C CA . LYS A 1 192 ? -17.168 -5.556 13.077 1.00 94.75 192 LYS A CA 1
ATOM 1551 C C . LYS A 1 192 ? -17.524 -6.414 11.868 1.00 94.75 192 LYS A C 1
ATOM 1553 O O . LYS A 1 192 ? -18.552 -7.083 11.879 1.00 94.75 192 LYS A O 1
ATOM 1558 N N . ILE A 1 193 ? -16.686 -6.383 10.833 1.00 94.94 193 ILE A N 1
ATOM 1559 C CA . ILE A 1 193 ? -16.880 -7.169 9.612 1.00 94.94 193 ILE A CA 1
ATOM 1560 C C . ILE A 1 193 ? -16.680 -8.655 9.905 1.00 94.94 193 ILE A C 1
ATOM 1562 O O . ILE A 1 193 ? -17.488 -9.474 9.479 1.00 94.94 193 ILE A O 1
ATOM 1566 N N . ASP A 1 194 ? -15.653 -9.004 10.677 1.00 93.81 194 ASP A N 1
ATOM 1567 C CA . ASP A 1 194 ? -15.391 -10.384 11.069 1.00 93.81 194 ASP A CA 1
ATOM 1568 C C . ASP A 1 194 ? -16.538 -10.943 11.920 1.00 93.81 194 ASP A C 1
ATOM 1570 O O . ASP A 1 194 ? -17.003 -12.053 11.674 1.00 93.81 194 ASP A O 1
ATOM 1574 N N . LEU A 1 195 ? -17.094 -10.149 12.842 1.00 91.56 195 LEU A N 1
ATOM 1575 C CA . LEU A 1 195 ? -18.294 -10.524 13.594 1.00 91.56 195 LEU A CA 1
ATOM 1576 C C . LEU A 1 195 ? -19.518 -10.725 12.682 1.00 91.56 195 LEU A C 1
ATOM 1578 O O . LEU A 1 195 ? -20.231 -11.720 12.816 1.00 91.56 195 LEU A O 1
ATOM 1582 N N . LEU A 1 196 ? -19.753 -9.804 11.742 1.00 91.94 196 LEU A N 1
ATOM 1583 C CA . LEU A 1 196 ? -20.867 -9.878 10.791 1.00 91.94 196 LEU A CA 1
ATOM 1584 C C . LEU A 1 196 ? -20.791 -11.149 9.930 1.00 91.94 196 LEU A C 1
ATOM 1586 O O . LEU A 1 196 ? -21.796 -11.831 9.737 1.00 91.94 196 LEU A O 1
ATOM 1590 N N . LEU A 1 197 ? -19.599 -11.470 9.422 1.00 88.69 197 LEU A N 1
ATOM 1591 C CA . LEU A 1 197 ? -19.376 -12.578 8.492 1.00 88.69 197 LEU A CA 1
ATOM 1592 C C . LEU A 1 197 ? -19.176 -13.931 9.192 1.00 88.69 197 LEU A C 1
ATOM 1594 O O . LEU A 1 197 ? -19.441 -14.971 8.590 1.00 88.69 197 LEU A O 1
ATOM 1598 N N . SER A 1 198 ? -18.742 -13.944 10.455 1.00 80.81 198 SER A N 1
ATOM 1599 C CA . SER A 1 198 ? -18.638 -15.167 11.266 1.00 80.81 198 SER A CA 1
ATOM 1600 C C . SER A 1 198 ? -19.987 -15.636 11.819 1.00 80.81 198 SER A C 1
ATOM 1602 O O . SER A 1 198 ? -20.136 -16.814 12.165 1.00 80.81 198 SER A O 1
ATOM 1604 N N . HIS A 1 199 ? -21.002 -14.765 11.850 1.00 72.44 199 HIS A N 1
ATOM 1605 C CA . HIS A 1 199 ? -22.367 -15.171 12.150 1.00 72.44 199 HIS A CA 1
ATOM 1606 C C . HIS A 1 199 ? -22.898 -16.063 11.016 1.00 72.44 199 HIS A C 1
ATOM 1608 O O . HIS A 1 199 ? -23.248 -15.596 9.932 1.00 72.44 199 HIS A O 1
ATOM 1614 N N . LYS A 1 200 ? -23.005 -17.371 11.297 1.00 52.09 200 LYS A N 1
ATOM 1615 C CA . LYS A 1 200 ? -23.436 -18.465 10.394 1.00 52.09 200 LYS A CA 1
ATOM 1616 C C . LYS A 1 200 ? -24.751 -18.237 9.611 1.00 52.09 200 LYS A C 1
ATOM 1618 O O . LYS A 1 200 ? -25.123 -19.081 8.803 1.00 52.09 200 LYS A O 1
ATOM 1623 N N . GLY A 1 201 ? -25.475 -17.142 9.850 1.00 50.56 201 GLY A N 1
ATOM 1624 C CA . GLY A 1 201 ? -26.775 -16.831 9.252 1.00 50.56 201 GLY A CA 1
ATOM 1625 C C . GLY A 1 201 ? -26.764 -15.873 8.055 1.00 50.56 201 GLY A C 1
ATOM 1626 O O . GLY A 1 201 ? -27.799 -15.757 7.405 1.00 50.56 201 GLY A O 1
ATOM 1627 N N . PHE A 1 202 ? -25.655 -15.184 7.744 1.00 52.06 202 PHE A N 1
ATOM 1628 C CA . PHE A 1 202 ? -25.659 -14.197 6.650 1.00 52.06 202 PHE A CA 1
ATOM 1629 C C . PHE A 1 202 ? -25.658 -14.857 5.263 1.00 52.06 202 PHE A C 1
ATOM 1631 O O . PHE A 1 202 ? -26.464 -14.505 4.408 1.00 52.06 202 PHE A O 1
ATOM 1638 N N . PHE A 1 203 ? -24.819 -15.876 5.046 1.00 51.00 203 PHE A N 1
ATOM 1639 C CA . PHE A 1 203 ? -24.784 -16.592 3.764 1.00 51.00 203 PHE A CA 1
ATOM 1640 C C . PHE A 1 203 ? -25.889 -17.648 3.619 1.00 51.00 203 PHE A C 1
ATOM 1642 O O . PHE A 1 203 ? -26.379 -17.854 2.511 1.00 51.00 203 PHE A O 1
ATOM 1649 N N . SER A 1 204 ? -26.339 -18.280 4.712 1.00 45.69 204 SER A N 1
ATOM 1650 C CA . SER A 1 204 ? -27.402 -19.293 4.626 1.00 45.69 204 SER A CA 1
ATOM 1651 C C . SER A 1 204 ? -28.763 -18.695 4.266 1.00 45.69 204 SER A C 1
ATOM 1653 O O . SER A 1 204 ? -29.522 -19.336 3.550 1.00 45.69 204 SER A O 1
ATOM 1655 N N . ARG A 1 205 ? -29.061 -17.455 4.683 1.00 45.19 205 ARG A N 1
ATOM 1656 C CA . ARG A 1 205 ? -30.312 -16.768 4.315 1.00 45.19 205 ARG A CA 1
ATOM 1657 C C . ARG A 1 205 ? -30.314 -16.262 2.874 1.00 45.19 205 ARG A C 1
ATOM 1659 O O . ARG A 1 205 ? -31.329 -16.391 2.204 1.00 45.19 205 ARG A O 1
ATOM 1666 N N . SER A 1 206 ? -29.193 -15.747 2.375 1.00 48.53 206 SER A N 1
ATOM 1667 C CA . SER A 1 206 ? -29.113 -15.201 1.011 1.00 48.53 206 SER A CA 1
ATOM 1668 C C . SER A 1 206 ? -29.197 -16.286 -0.069 1.00 48.53 206 SER A C 1
ATOM 1670 O O . SER A 1 206 ? -29.821 -16.073 -1.103 1.00 48.53 206 SER A O 1
ATOM 1672 N N . VAL A 1 207 ? -28.639 -17.477 0.189 1.00 51.50 207 VAL A N 1
ATOM 1673 C CA . VAL A 1 207 ? -28.757 -18.633 -0.721 1.00 51.50 207 VAL A CA 1
ATOM 1674 C C . VAL A 1 207 ? -30.170 -19.233 -0.691 1.00 51.50 207 VAL A C 1
ATOM 1676 O O . VAL A 1 207 ? -30.673 -19.648 -1.728 1.00 51.50 207 VAL A O 1
ATOM 1679 N N . LEU A 1 208 ? -30.853 -19.206 0.459 1.00 46.97 208 LEU A N 1
ATOM 1680 C CA . LEU A 1 208 ? -32.253 -19.644 0.571 1.00 46.97 208 LEU A CA 1
ATOM 1681 C C . LEU A 1 208 ? -33.245 -18.705 -0.132 1.00 46.97 208 LEU A C 1
ATOM 1683 O O . LEU A 1 208 ? -34.285 -19.164 -0.584 1.00 46.97 208 LEU A O 1
ATOM 1687 N N . ILE A 1 209 ? -32.924 -17.414 -0.249 1.00 52.31 209 ILE A N 1
ATOM 1688 C CA . ILE A 1 209 ? -33.764 -16.440 -0.966 1.00 52.31 209 ILE A CA 1
ATOM 1689 C C . ILE A 1 209 ? -33.563 -16.537 -2.489 1.00 52.31 209 ILE A C 1
ATOM 1691 O O . ILE A 1 209 ? -34.501 -16.289 -3.237 1.00 52.31 209 ILE A O 1
ATOM 1695 N N . LEU A 1 210 ? -32.374 -16.932 -2.961 1.00 51.16 210 LEU A N 1
ATOM 1696 C CA . LEU A 1 210 ? -32.077 -17.063 -4.397 1.00 51.16 210 LEU A CA 1
ATOM 1697 C C . LEU A 1 210 ? -32.333 -18.467 -4.971 1.00 51.16 210 LEU A C 1
ATOM 1699 O O . LEU A 1 210 ? -32.496 -18.595 -6.177 1.00 51.16 210 LEU A O 1
ATOM 1703 N N . GLY A 1 211 ? -32.378 -19.510 -4.137 1.00 44.56 211 GLY A N 1
ATOM 1704 C CA . GLY A 1 211 ? -32.705 -20.886 -4.545 1.00 44.56 211 GLY A CA 1
ATOM 1705 C C . GLY A 1 211 ? -34.183 -21.265 -4.390 1.00 44.56 211 GLY A C 1
ATOM 1706 O O . GLY A 1 211 ? -34.509 -22.446 -4.466 1.00 44.56 211 GLY A O 1
ATOM 1707 N N . GLY A 1 212 ? -35.050 -20.290 -4.100 1.00 45.69 212 GLY A N 1
ATOM 1708 C CA . GLY A 1 212 ? -36.484 -20.465 -3.859 1.00 45.69 212 GLY A CA 1
ATOM 1709 C C . GLY A 1 212 ? -37.368 -19.844 -4.943 1.00 45.69 212 GLY A C 1
ATOM 1710 O O . GLY A 1 212 ? -38.350 -19.188 -4.599 1.00 45.69 212 GLY A O 1
ATOM 1711 N N . VAL A 1 213 ? -37.003 -20.017 -6.218 1.00 40.38 213 VAL A N 1
ATOM 1712 C CA . VAL A 1 213 ? -37.866 -19.784 -7.392 1.00 40.38 213 VAL A CA 1
ATOM 1713 C C . VAL A 1 213 ? -37.765 -20.990 -8.312 1.00 40.38 213 VAL A C 1
ATOM 1715 O O . VAL A 1 213 ? -36.619 -21.431 -8.551 1.00 40.38 213 VAL A O 1
#

Mean predicted aligned error: 7.21 Å

pLDDT: mean 88.27, std 15.75, range [34.97, 98.62]

Foldseek 3Di:
DDDDDPPPLDDQVVLVVLLVVLVVLVVLLVCPCVSPVSNVVSVVPSLLSVLLSLLLVVLSDPDDLVVLLVCLCVVQVVVLVVVLVVVLVVVCVVVVDDPVVSVVSVVCVQLQVFAPPHPVNVSLSSLLSSLLSNVVSVLVPDPDLVSQQVQLVVLLVCLCPPCVPPGDHRSSVSVNSNSNNSSSNSNVCNVVVSVVVVPPPPVVVVVVVVVPD

Solvent-accessible surface area (backbone atoms only — not comparable to full-atom values): 11523 Å² total; per-residue (Å²): 135,85,80,78,76,76,85,69,81,78,81,63,64,69,60,54,53,51,48,50,54,33,54,49,26,50,59,48,33,73,46,38,77,82,38,48,73,54,15,62,58,27,64,74,40,31,66,54,48,55,35,17,54,50,15,31,56,52,58,71,57,82,64,57,69,71,59,46,50,52,50,45,42,62,73,31,50,47,55,44,54,53,51,50,52,52,51,50,53,54,48,36,66,76,65,68,55,51,72,68,58,52,51,51,54,51,49,41,48,73,37,23,24,29,49,88,72,31,91,66,66,70,54,20,56,41,32,17,50,45,49,32,56,54,56,44,65,60,48,71,69,52,91,47,72,66,53,48,49,50,55,22,48,52,35,26,53,50,23,54,74,76,39,67,85,57,65,78,31,66,30,20,48,48,56,17,29,42,46,31,36,38,21,49,49,18,33,72,44,34,69,61,52,50,53,57,70,66,41,81,60,59,66,58,51,55,52,55,66,71,70,66,121

Radius of gyration: 20.1 Å; Cα contacts (8 Å, |Δi|>4): 210; chains: 1; bounding box: 63×49×58 Å

Secondary structure (DSSP, 8-state):
------------HHHHHHHHHHHHHHHHHTTGGGGTHHHHHHHTTHHHHHHHHHHHHHHT----HHHHHHHHIIIIIHHHHHHHHHHHHHHHHHHT--HHHHHHHHHHHHTT--TTTSSSTTTHHHHHHHHHHHHHHHHTT-S-HHHHHHHHHHHHHHHHHHHTT---SGGGHHHHHHHHHHHHHHHHHHHHHHHHHHSTTHHHHHHHHHS--